Protein 7XTN (pdb70)

Solvent-accessible surface area: 17878 Å² total; per-residue (Å²): 227,193,144,119,149,158,56,70,68,138,124,128,137,84,24,151,130,111,30,18,68,71,42,155,21,16,123,32,131,124,25,43,44,93,9,114,57,34,97,147,26,21,3,71,36,1,6,97,19,107,51,20,0,35,0,47,103,3,136,155,48,20,18,0,24,0,65,14,55,202,77,26,83,2,102,63,0,8,0,83,8,4,16,47,53,58,128,56,13,34,2,74,99,4,6,0,7,0,15,6,17,153,85,61,137,98,39,40,54,39,27,123,22,71,173,172,0,35,0,56,13,101,18,127,154,149,40,10,65,0,90,0,0,42,0,67,1,63,34,103,16,163,79,78,0,0,0,1,22,2,69,2,48,45,68,175,234,139,180,209,153,111,40,23,75,72,46,179,21,17,124,32,122,126,27,42,40,95,10,114,57,68,171,118,27,28,10,90,32,2,6,92,28,109,37,18,0,34,0,59,109,4,135,156,48,20,22,0,25,0,60,12,54,203,73,30,84,2,116,72,0,10,0,87,8,3,14,65,86,65,126,54,12,31,2,79,96,4,4,0,5,0,5,21,10,156,60,106,121,102,32,49,54,42,30,128,22,59,163,171,0,36,0,51,12,103,14,114,132,117,57,5,70,0,87,0,0,42,1,69,2,64,35,102,17,178,99,79,0,0,0,1,24,2,59,0,42,8,71,130,116

Foldseek 3Di:
DDDDDDDPPDDDFPDPDQQADFDCADDFPDWDWPFAWDPPQPPVCNNRRNFKTWTFWDAAFIKIKTFHPAWAFFFKKKWAKDGPRGQLQAQDQKFKWFAAPDDDNDTDGDFDLDPSSMTIDTGDPRRGTGRMIMMGHHHTDPHIMMTRHTYRHHPD/DDDPDQFADFDCADDFPDKDWPFAWDPPQPPVCNPHRNHKTWTFWDAAFIKIKTFHPAWAFFFKKKWQKDGPVGQQQAQAQKFKWFAAPPDDPDTHTDFDQDPSRMTIDTDDRVRRTGRMIMMGHHHTDPHIMIGRHTYGHGPVD

Sequence (301 aa):
HHHHHHSSGLVPRGSHMQSYFPHQNPPAQKITTTIEDYYQHSIQNAYEGIDFFWGKKPKKGDTLEFWYGRPLQQIKRVTFRSGNAEEHITDQFYNTVVEVLPAFGDNNFTTILHFDEFGLADGDVEEEFSLVKAIRLRVNADSKYWVILSEIYIQTPDLVPHMQSYFPHQNPPAQKITTTIEDYYQHSIQNAYEGIDFFWGKKPKKGDTLEFFWYGRPLQIKRRVVTFRSGNAEHITDQFYNTVVEVLPAFGDNNFTTILHFDEFGLADGDVEEEFSLVKAIRLRVNADSKYWVILSEIYIQTPDE

Structure (mmCIF, N/CA/C/O backbone):
data_7XTN
#
_entry.id   7XTN
#
_cell.length_a   32.697
_cell.length_b   64.098
_cell.length_c   79.148
_cell.angle_alpha   90.000
_cell.angle_beta   95.891
_cell.angle_gamma   90.000
#
_symmetry.space_group_name_H-M   'P 1 21 1'
#
loop_
_entity.id
_entity.type
_entity.pdbx_description
1 polymer 'N-acetylglucosaminyltransferase IV'
2 non-polymer 2-acetamido-2-deoxy-beta-D-glucopyranose
3 non-polymer 1,2-ETHANEDIOL
4 water water
#
loop_
_atom_site.group_PDB
_atom_site.id
_atom_site.type_symbol
_atom_site.label_atom_id
_atom_site.label_alt_id
_atom_site.label_comp_id
_atom_site.label_asym_id
_atom_site.label_entity_id
_atom_site.label_seq_id
_atom_site.pdbx_PDB_ins_code
_atom_site.Cartn_x
_atom_site.Cartn_y
_atom_site.Cartn_z
_atom_site.occupancy
_atom_site.B_iso_or_equiv
_atom_site.auth_seq_id
_atom_site.auth_comp_id
_atom_site.auth_asym_id
_atom_site.auth_atom_id
_atom_site.pdbx_PDB_model_num
ATOM 1 N N . HIS A 1 5 ? 20.933 -5.749 37.408 1.000 38.779 392 HIS A N 1
ATOM 2 C CA . HIS A 1 5 ? 19.745 -5.029 37.968 1.000 37.818 392 HIS A CA 1
ATOM 3 C C . HIS A 1 5 ? 19.797 -3.572 37.509 1.000 35.774 392 HIS A C 1
ATOM 4 O O . HIS A 1 5 ? 20.114 -2.685 38.328 1.000 34.806 392 HIS A O 1
ATOM 11 N N . HIS A 1 6 ? 19.527 -3.362 36.220 1.000 33.463 393 HIS A N 1
ATOM 12 C CA . HIS A 1 6 ? 19.595 -2.039 35.556 1.000 32.740 393 HIS A CA 1
ATOM 13 C C . HIS A 1 6 ? 18.385 -1.204 35.966 1.000 31.420 393 HIS A C 1
ATOM 14 O O . HIS A 1 6 ? 17.297 -1.761 36.152 1.000 32.338 393 HIS A O 1
ATOM 21 N N . HIS A 1 7 ? 18.593 0.098 36.113 1.000 30.215 394 HIS A N 1
ATOM 22 C CA . HIS A 1 7 ? 17.525 1.060 36.468 1.000 29.944 394 HIS A CA 1
ATOM 23 C C . HIS A 1 7 ? 16.919 1.641 35.193 1.000 28.706 394 HIS A C 1
ATOM 24 O O . HIS A 1 7 ? 17.629 2.350 34.446 1.000 29.528 394 HIS A O 1
ATOM 31 N N . HIS A 1 8 ? 15.645 1.331 34.969 1.000 28.133 395 HIS A N 1
ATOM 32 C CA . HIS A 1 8 ? 14.853 1.843 33.828 1.000 27.933 395 HIS A CA 1
ATOM 33 C C . HIS A 1 8 ? 14.716 3.363 33.942 1.000 27.836 395 HIS A C 1
ATOM 34 O O . HIS A 1 8 ? 14.289 3.852 35.004 1.000 28.473 395 HIS A O 1
ATOM 41 N N . HIS A 1 9 ? 15.036 4.087 32.871 1.000 27.992 396 HIS A N 1
ATOM 42 C CA . HIS A 1 9 ? 14.898 5.561 32.799 1.000 29.183 396 HIS A CA 1
ATOM 43 C C . HIS A 1 9 ? 13.536 5.865 32.182 1.000 28.605 396 HIS A C 1
ATOM 44 O O . HIS A 1 9 ? 13.380 5.694 30.965 1.000 29.085 396 HIS A O 1
ATOM 51 N N . HIS A 1 10 ? 12.587 6.267 33.022 1.000 27.767 397 HIS A N 1
ATOM 52 C CA . HIS A 1 10 ? 11.184 6.584 32.654 1.000 28.182 397 HIS A CA 1
ATOM 53 C C . HIS A 1 10 ? 11.113 7.851 31.806 1.000 27.572 397 HIS A C 1
ATOM 54 O O . HIS A 1 10 ? 11.639 8.913 32.212 1.000 28.740 397 HIS A O 1
ATOM 61 N N . SER A 1 11 ? 10.449 7.745 30.662 1.000 27.007 398 SER A N 1
ATOM 62 C CA . SER A 1 11 ? 10.410 8.811 29.637 1.000 26.321 398 SER A CA 1
ATOM 63 C C . SER A 1 11 ? 8.965 9.117 29.224 1.000 27.314 398 SER A C 1
ATOM 64 O O . SER A 1 11 ? 8.800 9.884 28.241 1.000 28.428 398 SER A O 1
ATOM 67 N N . SER A 1 12 ? 7.961 8.546 29.909 1.000 28.721 399 SER A N 1
ATOM 68 C CA . SER A 1 12 ? 6.529 8.752 29.558 1.000 28.917 399 SER A CA 1
ATOM 69 C C . SER A 1 12 ? 5.979 9.968 30.315 1.000 29.195 399 SER A C 1
ATOM 70 O O . SER A 1 12 ? 4.753 10.185 30.258 1.000 29.269 399 SER A O 1
ATOM 73 N N . GLY A 1 13 ? 6.841 10.741 30.991 1.000 28.674 400 GLY A N 1
ATOM 74 C CA . GLY A 1 13 ? 6.526 12.118 31.410 1.000 29.420 400 GLY A CA 1
ATOM 75 C C . GLY A 1 13 ? 6.593 13.006 30.179 1.000 29.021 400 GLY A C 1
ATOM 76 O O . GLY A 1 13 ? 7.725 13.354 29.755 1.000 30.078 400 GLY A O 1
ATOM 77 N N . LEU A 1 14 ? 5.442 13.305 29.570 1.000 29.537 401 LEU A N 1
ATOM 78 C CA . LEU A 1 14 ? 5.382 13.861 28.192 1.000 30.225 401 LEU A CA 1
ATOM 79 C C . LEU A 1 14 ? 5.611 15.372 28.224 1.000 30.781 401 LEU A C 1
ATOM 80 O O . LEU A 1 14 ? 5.193 16.052 29.186 1.000 31.745 401 LEU A O 1
ATOM 85 N N . VAL A 1 15 ? 6.248 15.883 27.173 1.000 31.070 402 VAL A N 1
ATOM 86 C CA . VAL A 1 15 ? 6.624 17.317 27.052 1.000 32.504 402 VAL A CA 1
ATOM 87 C C . VAL A 1 15 ? 6.131 17.825 25.702 1.000 33.510 402 VAL A C 1
ATOM 88 O O . VAL A 1 15 ? 5.805 17.035 24.803 1.000 31.370 402 VAL A O 1
ATOM 92 N N . PRO A 1 16 ? 5.999 19.166 25.565 1.000 34.530 403 PRO A N 1
ATOM 93 C CA . PRO A 1 16 ? 5.864 19.799 24.259 1.000 35.237 403 PRO A CA 1
ATOM 94 C C . PRO A 1 16 ? 7.015 19.405 23.329 1.000 35.042 403 PRO A C 1
ATOM 95 O O . PRO A 1 16 ? 8.173 19.427 23.733 1.000 34.612 403 PRO A O 1
ATOM 99 N N . ARG A 1 17 ? 6.653 19.031 22.114 1.000 35.933 404 ARG A N 1
ATOM 100 C CA . ARG A 1 17 ? 7.620 18.740 21.027 1.000 36.393 404 ARG A CA 1
ATOM 101 C C . ARG A 1 17 ? 8.427 20.008 20.707 1.000 37.088 404 ARG A C 1
ATOM 102 O O . ARG A 1 17 ? 7.888 21.123 20.872 1.000 37.433 404 ARG A O 1
ATOM 110 N N . GLY A 1 18 ? 9.687 19.837 20.295 1.000 37.627 405 GLY A N 1
ATOM 111 C CA . GLY A 1 18 ? 10.578 20.925 19.846 1.000 39.159 405 GLY A CA 1
ATOM 112 C C . GLY A 1 18 ? 10.228 21.392 18.443 1.000 40.249 405 GLY A C 1
ATOM 113 O O . GLY A 1 18 ? 10.298 22.615 18.191 1.000 42.791 405 GLY A O 1
ATOM 114 N N . SER A 1 19 ? 9.857 20.463 17.557 1.000 39.157 406 SER A N 1
ATOM 115 C CA . SER A 1 19 ? 9.556 20.729 16.126 1.000 38.474 406 SER A CA 1
ATOM 116 C C . SER A 1 19 ? 8.107 20.350 15.801 1.000 37.698 406 SER A C 1
ATOM 117 O O . SER A 1 19 ? 7.618 19.338 16.332 1.000 36.960 406 SER A O 1
ATOM 120 N N . HIS A 1 20 ? 7.456 21.135 14.942 1.000 37.221 407 HIS A N 1
ATOM 121 C CA . HIS A 1 20 ? 6.048 20.935 14.503 1.000 37.894 407 HIS A CA 1
ATOM 122 C C . HIS A 1 20 ? 6.002 20.386 13.074 1.000 37.171 407 HIS A C 1
ATOM 123 O O . HIS A 1 20 ? 4.887 20.197 12.532 1.000 38.714 407 HIS A O 1
ATOM 130 N N . MET A 1 21 ? 7.172 20.097 12.505 1.000 35.048 408 MET A N 1
ATOM 131 C CA . MET A 1 21 ? 7.314 19.513 11.147 1.000 33.692 408 MET A CA 1
ATOM 132 C C . MET A 1 21 ? 6.803 18.065 11.170 1.000 31.383 408 MET A C 1
ATOM 133 O O . MET A 1 21 ? 6.695 17.480 12.271 1.000 31.558 408 MET A O 1
ATOM 138 N N . GLN A 1 22 ? 6.475 17.521 9.999 1.000 29.963 409 GLN A N 1
ATOM 139 C CA . GLN A 1 22 ? 5.947 16.138 9.846 1.000 28.679 409 GLN A CA 1
ATOM 140 C C . GLN A 1 22 ? 6.986 15.147 10.387 1.000 26.260 409 GLN A C 1
ATOM 141 O O . GLN A 1 22 ? 8.179 15.338 10.081 1.000 25.691 409 GLN A O 1
ATOM 147 N N . SER A 1 23 ? 6.553 14.193 11.214 1.000 23.760 410 SER A N 1
ATOM 148 C CA . SER A 1 23 ? 7.423 13.207 11.910 1.000 23.421 410 SER A CA 1
ATOM 149 C C . SER A 1 23 ? 7.478 11.886 11.133 1.000 20.995 410 SER A C 1
ATOM 150 O O . SER A 1 23 ? 8.333 11.050 11.495 1.000 20.414 410 SER A O 1
ATOM 153 N N . TYR A 1 24 ? 6.571 11.688 10.162 1.000 18.663 411 TYR A N 1
ATOM 154 C CA . TYR A 1 24 ? 6.374 10.373 9.510 1.000 17.469 411 TYR A CA 1
ATOM 155 C C . TYR A 1 24 ? 5.715 10.564 8.155 1.000 17.113 411 TYR A C 1
ATOM 156 O O . TYR A 1 24 ? 4.774 11.375 8.041 1.000 17.995 411 TYR A O 1
ATOM 165 N N . PHE A 1 25 ? 6.160 9.810 7.166 1.000 16.507 412 PHE A N 1
ATOM 166 C CA . PHE A 1 25 ? 5.744 9.880 5.745 1.000 16.639 412 PHE A CA 1
ATOM 167 C C . PHE A 1 25 ? 5.274 8.494 5.346 1.000 15.876 412 PHE A C 1
ATOM 168 O O . PHE A 1 25 ? 6.115 7.657 4.988 1.000 15.538 412 PHE A O 1
ATOM 176 N N . PRO A 1 26 ? 3.970 8.185 5.483 1.000 16.379 413 PRO A N 1
ATOM 177 C CA . PRO A 1 26 ? 3.485 6.830 5.241 1.000 16.732 413 PRO A CA 1
ATOM 178 C C . PRO A 1 26 ? 3.518 6.455 3.763 1.000 17.011 413 PRO A C 1
ATOM 179 O O . PRO A 1 26 ? 3.370 7.314 2.897 1.000 17.449 413 PRO A O 1
ATOM 183 N N . HIS A 1 27 ? 3.664 5.155 3.519 1.000 16.840 414 HIS A N 1
ATOM 184 C CA . HIS A 1 27 ? 3.506 4.551 2.179 1.000 17.158 414 HIS A CA 1
ATOM 185 C C . HIS A 1 27 ? 2.824 3.215 2.311 1.000 18.221 414 HIS A C 1
ATOM 186 O O . HIS A 1 27 ? 3.045 2.501 3.289 1.000 17.894 414 HIS A O 1
ATOM 193 N N . GLN A 1 28 ? 2.076 2.884 1.274 1.000 19.298 415 GLN A N 1
ATOM 194 C CA . GLN A 1 28 ? 1.607 1.516 1.039 1.000 20.322 415 GLN A CA 1
ATOM 195 C C . GLN A 1 28 ? 2.762 0.792 0.380 1.000 19.566 415 GLN A C 1
ATOM 196 O O . GLN A 1 28 ? 3.136 1.162 -0.751 1.000 21.917 415 GLN A O 1
ATOM 202 N N . ASN A 1 29 ? 3.369 -0.126 1.117 1.000 16.726 416 ASN A N 1
ATOM 203 C CA . ASN A 1 29 ? 4.485 -0.933 0.604 1.000 15.698 416 ASN A CA 1
ATOM 204 C C . ASN A 1 29 ? 3.983 -2.315 0.232 1.000 15.874 416 ASN A C 1
ATOM 205 O O . ASN A 1 29 ? 2.929 -2.745 0.667 1.000 16.319 416 ASN A O 1
ATOM 210 N N . PRO A 1 30 ? 4.757 -3.070 -0.568 1.000 15.919 417 PRO A N 1
ATOM 211 C CA . PRO A 1 30 ? 4.310 -4.392 -0.992 1.000 16.527 417 PRO A CA 1
ATOM 212 C C . PRO A 1 30 ? 4.144 -5.274 0.232 1.000 16.844 417 PRO A C 1
ATOM 213 O O . PRO A 1 30 ? 4.907 -5.236 1.192 1.000 16.346 417 PRO A O 1
ATOM 217 N N . PRO A 1 31 ? 3.095 -6.116 0.257 1.000 18.368 418 PRO A N 1
ATOM 218 C CA . PRO A 1 31 ? 2.875 -6.948 1.426 1.000 18.663 418 PRO A CA 1
ATOM 219 C C . PRO A 1 31 ? 4.067 -7.860 1.711 1.000 18.023 418 PRO A C 1
ATOM 220 O O . PRO A 1 31 ? 4.552 -8.519 0.789 1.000 17.406 418 PRO A O 1
ATOM 224 N N . ALA A 1 32 ? 4.503 -7.859 2.964 1.000 18.209 419 ALA A N 1
ATOM 225 C CA . ALA A 1 32 ? 5.652 -8.655 3.433 1.000 17.849 419 ALA A CA 1
ATOM 226 C C . ALA A 1 32 ? 5.130 -9.934 4.087 1.000 18.981 419 ALA A C 1
ATOM 227 O O . ALA A 1 32 ? 4.129 -9.879 4.818 1.000 20.394 419 ALA A O 1
ATOM 229 N N . GLN A 1 33 ? 5.778 -11.057 3.828 1.000 18.810 420 GLN A N 1
ATOM 230 C CA . GLN A 1 33 ? 5.460 -12.353 4.487 1.000 21.026 420 GLN A CA 1
ATOM 231 C C . GLN A 1 33 ? 5.932 -12.299 5.939 1.000 20.311 420 GLN A C 1
ATOM 232 O O . GLN A 1 33 ? 5.255 -12.868 6.818 1.000 21.030 420 GLN A O 1
ATOM 238 N N . LYS A 1 34 ? 7.084 -11.679 6.179 1.000 19.572 421 LYS A N 1
ATOM 239 C CA . LYS A 1 34 ? 7.703 -11.628 7.520 1.000 20.640 421 LYS A CA 1
ATOM 240 C C . LYS A 1 34 ? 8.473 -10.316 7.637 1.000 18.762 421 LYS A C 1
ATOM 241 O O . LYS A 1 34 ? 9.120 -9.892 6.661 1.000 17.733 421 LYS A O 1
ATOM 247 N N . ILE A 1 35 ? 8.335 -9.673 8.785 1.000 18.961 422 ILE A N 1
ATOM 248 C CA . ILE A 1 35 ? 9.173 -8.499 9.135 1.000 19.957 422 ILE A CA 1
ATOM 249 C C . ILE A 1 35 ? 9.825 -8.830 10.462 1.000 21.117 422 ILE A C 1
ATOM 250 O O . ILE A 1 35 ? 9.093 -9.138 11.430 1.000 21.917 422 ILE A O 1
ATOM 255 N N . THR A 1 36 ? 11.149 -8.776 10.523 1.000 21.790 423 THR A N 1
ATOM 256 C CA . THR A 1 36 ? 11.896 -9.063 11.766 1.000 22.031 423 THR A CA 1
ATOM 257 C C . THR A 1 36 ? 12.800 -7.869 12.081 1.000 21.206 423 THR A C 1
ATOM 258 O O . THR A 1 36 ? 13.202 -7.122 11.160 1.000 19.896 423 THR A O 1
ATOM 262 N N . THR A 1 37 ? 13.112 -7.659 13.353 1.000 21.519 424 THR A N 1
ATOM 263 C CA . THR A 1 37 ? 14.265 -6.802 13.732 1.000 20.449 424 THR A CA 1
ATOM 264 C C . THR A 1 37 ? 14.829 -7.340 15.035 1.000 19.377 424 THR A C 1
ATOM 265 O O . THR A 1 37 ? 14.103 -7.934 15.857 1.000 22.034 424 THR A O 1
ATOM 269 N N . THR A 1 38 ? 16.113 -7.115 15.196 1.000 16.950 425 THR A N 1
ATOM 270 C CA . THR A 1 38 ? 16.832 -7.424 16.445 1.000 17.226 425 THR A CA 1
ATOM 271 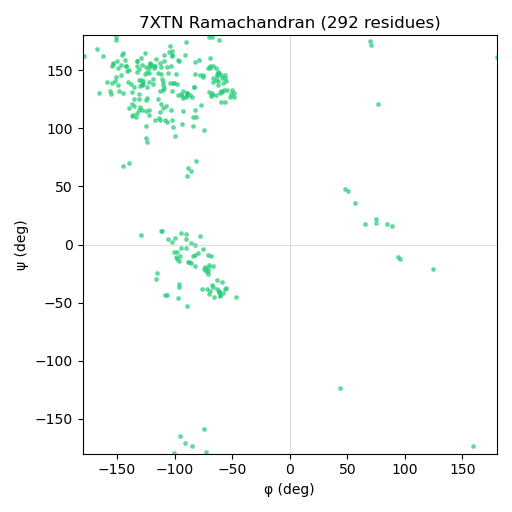C C . THR A 1 38 ? 16.873 -6.166 17.326 1.000 17.343 425 THR A C 1
ATOM 272 O O . THR A 1 38 ? 17.442 -6.256 18.432 1.000 18.655 425 THR A O 1
ATOM 276 N N . ILE A 1 39 ? 16.355 -5.029 16.859 1.000 16.407 426 ILE A N 1
ATOM 277 C CA . ILE A 1 39 ? 16.423 -3.750 17.616 1.000 16.771 426 ILE A CA 1
ATOM 278 C C . ILE A 1 39 ? 15.156 -3.627 18.449 1.000 17.566 426 ILE A C 1
ATOM 279 O O . ILE A 1 39 ? 14.058 -3.681 17.873 1.000 19.397 426 ILE A O 1
ATOM 284 N N . GLU A 1 40 ? 15.324 -3.417 19.754 1.000 17.695 427 GLU A N 1
ATOM 285 C CA . GLU A 1 40 ? 14.203 -3.129 20.686 1.000 18.675 427 GLU A CA 1
ATOM 286 C C . GLU A 1 40 ? 13.495 -1.849 20.246 1.000 17.702 427 GLU A C 1
ATOM 287 O O . GLU A 1 40 ? 14.186 -0.850 20.053 1.000 17.921 427 GLU A O 1
ATOM 293 N N . ASP A 1 41 ? 12.177 -1.868 20.129 1.000 17.064 428 ASP A N 1
ATOM 294 C CA . ASP A 1 41 ? 11.430 -0.643 19.784 1.000 17.014 428 ASP A CA 1
ATOM 295 C C . ASP A 1 41 ? 11.023 0.103 21.061 1.000 17.507 428 ASP A C 1
ATOM 296 O O . ASP A 1 41 ? 11.278 -0.373 22.200 1.000 19.339 428 ASP A O 1
ATOM 301 N N . TYR A 1 42 ? 10.449 1.269 20.881 1.000 17.294 429 TYR A N 1
ATOM 302 C CA . TYR A 1 42 ? 10.198 2.225 21.976 1.000 17.621 429 TYR A CA 1
ATOM 303 C C . TYR A 1 42 ? 8.802 2.784 21.780 1.000 17.964 429 TYR A C 1
ATOM 304 O O . TYR A 1 42 ? 8.444 3.259 20.686 1.000 17.531 429 TYR A O 1
ATOM 313 N N . TYR A 1 43 ? 8.025 2.774 22.859 1.000 18.700 430 TYR A N 1
ATOM 314 C CA . TYR A 1 43 ? 6.712 3.445 22.900 1.000 19.446 430 TYR A CA 1
ATOM 315 C C . TYR A 1 43 ? 5.812 2.904 21.782 1.000 19.203 430 TYR A C 1
ATOM 316 O O . TYR A 1 43 ? 5.070 3.655 21.199 1.000 20.017 430 TYR A O 1
ATOM 325 N N . GLN A 1 44 ? 5.922 1.601 21.486 1.000 18.604 431 GLN A N 1
ATOM 326 C CA . GLN A 1 44 ? 5.069 0.846 20.508 1.000 19.510 431 GLN A CA 1
ATOM 327 C C . GLN A 1 44 ? 5.271 1.349 19.067 1.000 18.316 431 GLN A C 1
ATOM 328 O O . GLN A 1 44 ? 4.438 1.079 18.200 1.000 19.279 431 GLN A O 1
ATOM 334 N N . HIS A 1 45 ? 6.355 2.066 18.808 1.000 17.113 432 HIS A N 1
ATOM 335 C CA . HIS A 1 45 ? 6.754 2.540 17.450 1.000 16.208 432 HIS A CA 1
ATOM 336 C C . HIS A 1 45 ? 7.459 1.400 16.712 1.000 14.809 432 HIS A C 1
ATOM 337 O O . HIS A 1 45 ? 8.690 1.418 16.503 1.000 14.452 432 HIS A O 1
ATOM 344 N N . SER A 1 46 ? 6.696 0.404 16.317 1.000 15.107 433 SER A N 1
ATOM 345 C CA . SER A 1 46 ? 7.244 -0.871 15.826 1.000 15.314 433 SER A CA 1
ATOM 346 C C . SER A 1 46 ? 7.701 -0.711 14.382 1.000 14.119 433 SER A C 1
ATOM 347 O O . SER A 1 46 ? 7.249 0.150 13.644 1.000 14.203 433 SER A O 1
ATOM 350 N N . ILE A 1 47 ? 8.587 -1.594 13.965 1.000 13.770 434 ILE A N 1
ATOM 351 C CA . ILE A 1 47 ? 9.044 -1.586 12.551 1.000 13.832 434 ILE A CA 1
ATOM 352 C C . ILE A 1 47 ? 7.881 -2.002 11.652 1.000 14.306 434 ILE A C 1
ATOM 353 O O . ILE A 1 47 ? 7.769 -1.435 10.560 1.000 14.304 434 ILE A O 1
ATOM 358 N N . GLN A 1 48 ? 7.026 -2.902 12.101 1.000 15.527 435 GLN A N 1
ATOM 359 C CA . GLN A 1 48 ? 5.835 -3.283 11.305 1.000 17.047 435 GLN A CA 1
ATOM 360 C C . GLN A 1 48 ? 4.936 -2.059 11.087 1.000 17.122 435 GLN A C 1
ATOM 361 O O . GLN A 1 48 ? 4.452 -1.836 9.959 1.000 16.877 435 GLN A O 1
ATOM 367 N N . ASN A 1 49 ? 4.758 -1.230 12.113 1.000 17.292 436 ASN A N 1
ATOM 368 C CA . ASN A 1 49 ? 3.942 0.000 11.972 1.000 18.182 436 ASN A CA 1
ATOM 369 C C . ASN A 1 49 ? 4.540 0.914 10.928 1.000 16.963 436 ASN A C 1
ATOM 370 O O . ASN A 1 49 ? 3.801 1.489 10.116 1.000 17.358 436 ASN A O 1
ATOM 375 N N . ALA A 1 50 ? 5.859 1.076 10.949 1.000 14.953 437 ALA A N 1
ATOM 376 C CA . ALA A 1 50 ? 6.494 1.983 9.989 1.000 14.468 437 ALA A CA 1
ATOM 377 C C . ALA A 1 50 ? 6.314 1.428 8.574 1.000 13.606 437 ALA A C 1
ATOM 378 O O . ALA A 1 50 ? 6.021 2.175 7.638 1.000 14.220 437 ALA A O 1
ATOM 380 N N . TYR A 1 51 ? 6.552 0.127 8.397 1.000 13.764 438 TYR A N 1
ATOM 381 C CA . TYR A 1 51 ? 6.421 -0.489 7.058 1.000 14.124 438 TYR A CA 1
ATOM 382 C C . TYR A 1 51 ? 4.992 -0.378 6.530 1.000 15.062 438 TYR A C 1
ATOM 383 O O . TYR A 1 51 ? 4.780 -0.143 5.326 1.000 15.109 438 TYR A O 1
ATOM 392 N N . GLU A 1 52 ? 4.023 -0.566 7.423 1.000 16.402 439 GLU A N 1
ATOM 393 C CA . GLU A 1 52 ? 2.594 -0.658 7.054 1.000 17.795 439 GLU A CA 1
ATOM 394 C C . GLU A 1 52 ? 1.929 0.722 6.969 1.000 17.892 439 GLU A C 1
ATOM 395 O O . GLU A 1 52 ? 0.713 0.766 6.728 1.000 20.138 439 GLU A O 1
ATOM 401 N N . GLY A 1 53 ? 2.644 1.815 7.186 1.000 17.299 440 GLY A N 1
ATOM 402 C CA . GLY A 1 53 ? 2.096 3.164 6.966 1.000 17.861 440 GLY A CA 1
ATOM 403 C C . GLY A 1 53 ? 1.390 3.725 8.188 1.000 17.839 440 GLY A C 1
ATOM 404 O O . GLY A 1 53 ? 0.629 4.693 8.035 1.000 19.224 440 GLY A O 1
ATOM 405 N N . ILE A 1 54 ? 1.581 3.162 9.377 1.000 17.007 441 ILE A N 1
ATOM 406 C CA . ILE A 1 54 ? 0.846 3.564 10.612 1.000 17.838 441 ILE A CA 1
ATOM 407 C C . ILE A 1 54 ? 1.596 4.680 11.335 1.000 17.514 441 ILE A C 1
ATOM 408 O O . ILE A 1 54 ? 0.971 5.701 11.667 1.000 19.424 441 ILE A O 1
ATOM 413 N N . ASP A 1 55 ? 2.882 4.520 11.629 1.000 16.311 442 ASP A N 1
ATOM 414 C CA . ASP A 1 55 ? 3.619 5.546 12.394 1.000 16.459 442 ASP A CA 1
ATOM 415 C C . ASP A 1 55 ? 5.103 5.226 12.284 1.000 14.715 442 ASP A C 1
ATOM 416 O O . ASP A 1 55 ? 5.489 4.146 11.818 1.000 14.720 442 ASP A O 1
ATOM 421 N N . PHE A 1 56 ? 5.921 6.161 12.695 1.000 14.289 443 PHE A N 1
ATOM 422 C CA . PHE A 1 56 ? 7.376 5.995 12.520 1.000 13.643 443 PHE A CA 1
ATOM 423 C C . PHE A 1 56 ? 7.890 4.904 13.436 1.000 13.346 443 PHE A C 1
ATOM 424 O O . PHE A 1 56 ? 7.299 4.567 14.469 1.000 14.266 443 PHE A O 1
ATOM 432 N N . PHE A 1 57 ? 8.989 4.288 13.011 1.000 12.909 444 PHE A N 1
ATOM 433 C CA . PHE A 1 57 ? 9.724 3.324 13.839 1.000 12.764 444 PHE A CA 1
ATOM 434 C C . PHE A 1 57 ? 10.664 4.074 14.774 1.000 12.802 444 PHE A C 1
ATOM 435 O O . PHE A 1 57 ? 11.346 5.004 14.347 1.000 12.751 444 PHE A O 1
ATOM 443 N N . TRP A 1 58 ? 10.696 3.655 16.034 1.000 13.039 445 TRP A N 1
ATOM 444 C CA . TRP A 1 58 ? 11.627 4.222 17.034 1.000 13.812 445 TRP A CA 1
ATOM 445 C C . TRP A 1 58 ? 12.261 3.049 17.751 1.000 14.091 445 TRP A C 1
ATOM 446 O O . TRP A 1 58 ? 11.540 2.283 18.428 1.000 14.570 445 TRP A O 1
ATOM 457 N N . GLY A 1 59 ? 13.548 2.883 17.548 1.000 14.129 446 GLY A N 1
ATOM 458 C CA . GLY A 1 59 ? 14.322 1.811 18.163 1.000 14.648 446 GLY A CA 1
ATOM 459 C C . GLY A 1 59 ? 15.371 2.361 19.103 1.000 15.127 446 GLY A C 1
ATOM 460 O O . GLY A 1 59 ? 15.762 3.530 19.023 1.000 16.089 446 GLY A O 1
ATOM 461 N N . LYS A 1 60 ? 15.806 1.488 19.992 1.000 16.196 447 LYS A N 1
ATOM 462 C CA . LYS A 1 60 ? 16.900 1.781 20.943 1.000 17.362 447 LYS A CA 1
ATOM 463 C C . LYS A 1 60 ? 18.210 1.787 20.164 1.000 16.577 447 LYS A C 1
ATOM 464 O O . LYS A 1 60 ? 18.212 1.613 18.915 1.000 16.371 447 LYS A O 1
ATOM 470 N N . LYS A 1 61 ? 19.327 1.993 20.832 1.000 16.405 448 LYS A N 1
ATOM 471 C CA . LYS A 1 61 ? 20.608 2.155 20.122 1.000 16.364 448 LYS A CA 1
ATOM 472 C C . LYS A 1 61 ? 20.942 0.927 19.287 1.000 15.686 448 LYS A C 1
ATOM 473 O O . LYS A 1 61 ? 21.082 -0.179 19.804 1.000 16.586 448 LYS A O 1
ATOM 479 N N . PRO A 1 62 ? 21.134 1.103 17.973 1.000 15.246 449 PRO A N 1
ATOM 480 C CA . PRO A 1 62 ? 21.627 -0.011 17.175 1.000 15.174 449 PRO A CA 1
ATOM 481 C C . PRO A 1 62 ? 22.989 -0.520 17.645 1.000 15.948 449 PRO A C 1
ATOM 482 O O . PRO A 1 62 ? 23.854 0.293 18.059 1.000 15.737 449 PRO A O 1
ATOM 486 N N . LYS A 1 63 ? 23.169 -1.820 17.505 1.000 16.573 450 LYS A N 1
ATOM 487 C CA . LYS A 1 63 ? 24.469 -2.468 17.744 1.000 18.046 450 LYS A CA 1
ATOM 488 C C . LYS A 1 63 ? 24.984 -3.123 16.473 1.000 17.461 450 LYS A C 1
ATOM 489 O O . LYS A 1 63 ? 24.199 -3.545 15.614 1.000 16.752 450 LYS A O 1
ATOM 495 N N . LYS A 1 64 ? 26.302 -3.251 16.381 1.000 17.662 451 LYS A N 1
ATOM 496 C CA . LYS A 1 64 ? 26.940 -4.002 15.288 1.000 18.594 451 LYS A CA 1
ATOM 497 C C . LYS A 1 64 ? 26.250 -5.359 15.131 1.000 18.175 451 LYS A C 1
ATOM 498 O O . LYS A 1 64 ? 26.100 -6.091 16.120 1.000 18.913 451 LYS A O 1
ATOM 504 N N . GLY A 1 65 ? 25.820 -5.662 13.909 1.000 17.364 452 GLY A N 1
ATOM 505 C CA . GLY A 1 65 ? 25.170 -6.947 13.584 1.000 17.382 452 GLY A CA 1
ATOM 506 C C . GLY A 1 65 ? 23.653 -6.867 13.613 1.000 16.878 452 GLY A C 1
ATOM 507 O O . GLY A 1 65 ? 23.019 -7.828 13.159 1.000 17.286 452 GLY A O 1
ATOM 508 N N . ASP A 1 66 ? 23.060 -5.801 14.150 1.000 15.944 453 ASP A N 1
ATOM 509 C CA . ASP A 1 66 ? 21.585 -5.692 14.177 1.000 15.226 453 ASP A CA 1
ATOM 510 C C . ASP A 1 66 ? 21.058 -5.694 12.740 1.000 14.802 453 ASP A C 1
ATOM 511 O O . ASP A 1 66 ? 21.697 -5.165 11.805 1.000 14.583 453 ASP A O 1
ATOM 516 N N . THR A 1 67 ? 19.875 -6.256 12.585 1.000 14.420 454 THR A N 1
ATOM 517 C CA . THR A 1 67 ? 19.194 -6.258 11.275 1.000 14.813 454 THR A CA 1
ATOM 518 C C . THR A 1 67 ? 17.753 -5.833 11.442 1.000 14.651 454 THR A C 1
ATOM 519 O O . THR A 1 67 ? 17.172 -5.963 12.520 1.000 16.289 454 THR A O 1
ATOM 523 N N . LEU A 1 68 ? 17.189 -5.368 10.346 1.000 13.757 455 LEU A N 1
ATOM 524 C CA . LEU A 1 68 ? 15.741 -5.145 10.186 1.000 14.390 455 LEU A CA 1
ATOM 525 C C . LEU A 1 68 ? 15.430 -5.711 8.822 1.000 13.682 455 LEU A C 1
ATOM 526 O O . LEU A 1 68 ? 16.026 -5.238 7.854 1.000 13.343 455 LEU A O 1
ATOM 531 N N . GLU A 1 69 ? 14.562 -6.707 8.755 1.000 13.794 456 GLU A N 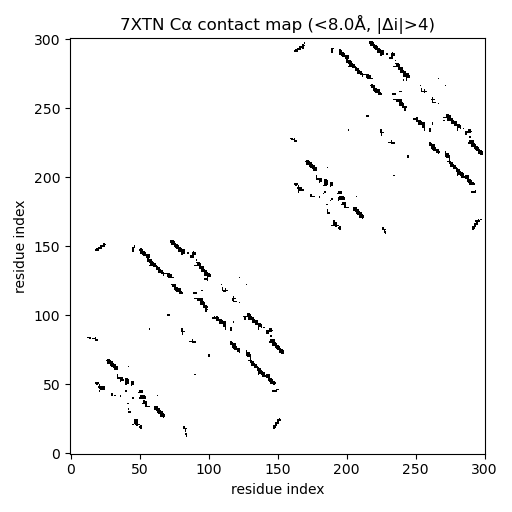1
ATOM 532 C CA . GLU A 1 69 ? 14.425 -7.499 7.515 1.000 14.017 456 GLU A CA 1
ATOM 533 C C . GLU A 1 69 ? 12.970 -7.542 7.085 1.000 13.380 456 GLU A C 1
ATOM 534 O O . GLU A 1 69 ? 12.054 -7.709 7.905 1.000 13.861 456 GLU A O 1
ATOM 540 N N . PHE A 1 70 ? 12.781 -7.451 5.771 1.000 13.110 457 PHE A N 1
ATOM 541 C CA . PHE A 1 70 ? 11.472 -7.578 5.103 1.000 13.451 457 PHE A CA 1
ATOM 542 C C . PHE A 1 70 ? 11.598 -8.726 4.097 1.000 13.313 457 PHE A C 1
ATOM 543 O O . PHE A 1 70 ? 12.369 -8.653 3.164 1.000 13.267 457 PHE A O 1
ATOM 551 N N . TRP A 1 71 ? 10.833 -9.777 4.332 1.000 13.830 458 TRP A N 1
ATOM 552 C CA . TRP A 1 71 ? 10.822 -11.000 3.506 1.000 14.150 458 TRP A CA 1
ATOM 553 C C . TRP A 1 71 ? 9.519 -11.079 2.743 1.000 14.404 458 TRP A C 1
ATOM 554 O O . TRP A 1 71 ? 8.459 -10.842 3.311 1.000 14.933 458 TRP A O 1
ATOM 565 N N . TYR A 1 72 ? 9.610 -11.446 1.474 1.000 14.347 459 TYR A N 1
ATOM 566 C CA . TYR A 1 72 ? 8.458 -11.537 0.554 1.000 14.937 459 TYR A CA 1
ATOM 567 C C . TYR A 1 72 ? 8.170 -12.997 0.201 1.000 15.885 459 TYR A C 1
ATOM 568 O O . TYR A 1 72 ? 9.057 -13.826 0.051 1.000 16.450 459 TYR A O 1
ATOM 577 N N . GLY A 1 73 ? 6.897 -13.285 0.104 1.000 16.707 460 GLY A N 1
ATOM 578 C CA . GLY A 1 73 ? 6.406 -14.646 -0.177 1.000 17.424 460 GLY A CA 1
ATOM 579 C C . GLY A 1 73 ? 6.592 -15.088 -1.621 1.000 18.045 460 GLY A C 1
ATOM 580 O O . GLY A 1 73 ? 6.484 -16.301 -1.870 1.000 18.825 460 GLY A O 1
ATOM 581 N N . ARG A 1 74 ? 6.749 -14.169 -2.562 1.000 18.507 461 ARG A N 1
ATOM 582 C CA . ARG A 1 74 ? 6.930 -14.417 -4.013 1.000 19.988 461 ARG A CA 1
ATOM 583 C C . ARG A 1 74 ? 7.927 -13.395 -4.519 1.000 18.461 461 ARG A C 1
ATOM 584 O O . ARG A 1 74 ? 8.062 -12.339 -3.883 1.000 17.133 461 ARG A O 1
ATOM 592 N N . PRO A 1 75 ? 8.675 -13.668 -5.609 1.000 17.802 462 PRO A N 1
ATOM 593 C CA . PRO A 1 75 ? 9.611 -12.680 -6.143 1.000 17.507 462 PRO A CA 1
ATOM 594 C C . PRO A 1 75 ? 8.929 -11.316 -6.271 1.000 17.054 462 PRO A C 1
ATOM 595 O O . PRO A 1 75 ? 7.822 -11.217 -6.779 1.000 17.673 462 PRO A O 1
ATOM 599 N N . LEU A 1 76 ? 9.584 -10.279 -5.760 1.000 15.959 463 LEU A N 1
ATOM 600 C CA . LEU A 1 76 ? 9.028 -8.900 -5.732 1.000 16.034 463 LEU A CA 1
ATOM 601 C C . LEU A 1 76 ? 9.899 -8.035 -6.633 1.000 15.684 463 LEU A C 1
ATOM 602 O O . LEU A 1 76 ? 11.110 -7.931 -6.428 1.000 15.179 463 LEU A O 1
ATOM 607 N N . GLN A 1 77 ? 9.258 -7.387 -7.582 1.000 16.848 464 GLN A N 1
ATOM 608 C CA A GLN A 1 77 ? 9.928 -6.407 -8.463 0.500 17.873 464 GLN A CA 1
ATOM 609 C CA B GLN A 1 77 ? 9.917 -6.392 -8.455 0.500 17.224 464 GLN A CA 1
ATOM 610 C C . GLN A 1 77 ? 9.941 -5.041 -7.757 1.000 16.732 464 GLN A C 1
ATOM 611 O O . GLN A 1 77 ? 8.868 -4.548 -7.366 1.000 17.307 464 GLN A O 1
ATOM 622 N N . ILE A 1 78 ? 11.117 -4.471 -7.640 1.000 15.905 465 ILE A N 1
ATOM 623 C CA . ILE A 1 78 ? 11.286 -3.148 -6.993 1.000 15.193 465 ILE A CA 1
ATOM 624 C C . ILE A 1 78 ? 12.008 -2.235 -7.963 1.000 15.280 465 ILE A C 1
ATOM 625 O O . ILE A 1 78 ? 12.868 -2.679 -8.725 1.000 16.919 465 ILE A O 1
ATOM 630 N N . LYS A 1 79 ? 11.670 -0.962 -7.904 1.000 14.426 466 LYS A N 1
ATOM 631 C CA . LYS A 1 79 ? 12.290 0.097 -8.725 1.000 14.359 466 LYS A CA 1
ATOM 632 C C . LYS A 1 79 ? 13.174 1.003 -7.874 1.000 13.159 466 LYS A C 1
ATOM 633 O O . LYS A 1 79 ? 14.246 1.402 -8.339 1.000 13.141 466 LYS A O 1
ATOM 639 N N . ARG A 1 80 ? 12.707 1.397 -6.692 1.000 12.740 467 ARG A N 1
ATOM 640 C CA . ARG A 1 80 ? 13.469 2.322 -5.832 1.000 12.685 467 ARG A CA 1
ATOM 641 C C . ARG A 1 80 ? 13.265 1.875 -4.391 1.000 11.728 467 ARG A C 1
ATOM 642 O O . ARG A 1 80 ? 12.195 1.345 -4.072 1.000 11.999 467 ARG A O 1
ATOM 650 N N . VAL A 1 81 ? 14.244 2.190 -3.558 1.000 11.510 468 VAL A N 1
ATOM 651 C CA . VAL A 1 81 ? 14.159 1.942 -2.105 1.000 11.596 468 VAL A CA 1
ATOM 652 C C . VAL A 1 81 ? 14.500 3.235 -1.397 1.000 11.424 468 VAL A C 1
ATOM 653 O O . VAL A 1 81 ? 15.491 3.868 -1.752 1.000 11.599 468 VAL A O 1
ATOM 657 N N . THR A 1 82 ? 13.737 3.549 -0.375 1.000 10.864 469 THR A N 1
ATOM 658 C CA . THR A 1 82 ? 13.982 4.691 0.498 1.000 10.944 469 THR A CA 1
ATOM 659 C C . THR A 1 82 ? 13.813 4.276 1.949 1.000 10.446 469 THR A C 1
ATOM 660 O O . THR A 1 82 ? 12.716 3.824 2.323 1.000 10.753 469 THR A O 1
ATOM 664 N N . PHE A 1 83 ? 14.831 4.520 2.739 1.000 10.238 470 PHE A N 1
ATOM 665 C CA . PHE A 1 83 ? 14.778 4.456 4.203 1.000 10.189 470 PHE A CA 1
ATOM 666 C C . PHE A 1 83 ? 15.262 5.803 4.714 1.000 9.958 470 PHE A C 1
ATOM 667 O O . PHE A 1 83 ? 16.462 6.103 4.526 1.000 10.380 470 PHE A O 1
ATOM 675 N N . ARG A 1 84 ? 14.406 6.561 5.357 1.000 9.981 471 ARG A N 1
ATOM 676 C CA . ARG A 1 84 ? 14.751 7.895 5.864 1.000 10.445 471 ARG A CA 1
ATOM 677 C C . ARG A 1 84 ? 14.867 7.792 7.366 1.000 10.370 471 ARG A C 1
ATOM 678 O O . ARG A 1 84 ? 13.862 7.423 8.017 1.000 10.616 471 ARG A O 1
ATOM 686 N N . SER A 1 85 ? 16.029 8.085 7.902 1.000 10.593 472 SER A N 1
ATOM 687 C CA . SER A 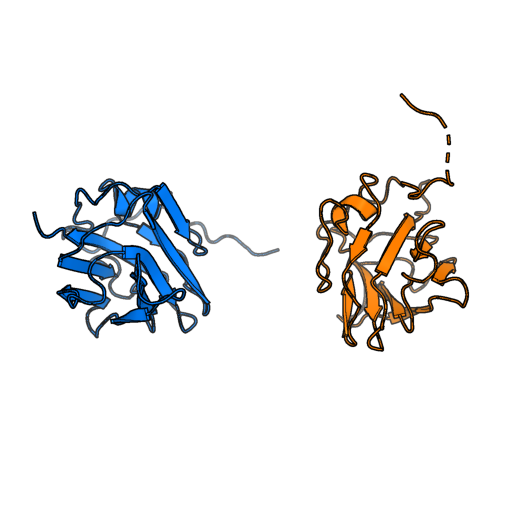1 85 ? 16.262 7.965 9.340 1.000 10.994 472 SER A CA 1
ATOM 688 C C . SER A 1 85 ? 16.388 9.328 9.978 1.000 11.753 472 SER A C 1
ATOM 689 O O . SER A 1 85 ? 16.696 10.344 9.327 1.000 12.528 472 SER A O 1
ATOM 692 N N . GLY A 1 86 ? 16.242 9.326 11.285 1.000 12.304 473 GLY A N 1
ATOM 693 C CA . GLY A 1 86 ? 16.067 10.564 12.031 1.000 13.973 473 GLY A CA 1
ATOM 694 C C . GLY A 1 86 ? 14.704 11.159 11.737 1.000 14.860 473 GLY A C 1
ATOM 69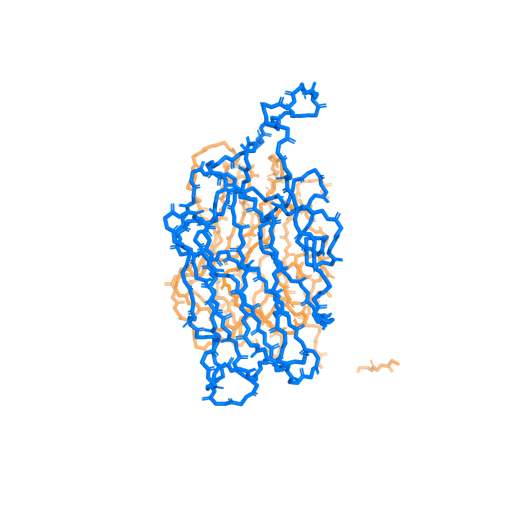5 O O . GLY A 1 86 ? 13.994 10.709 10.816 1.000 15.504 473 GLY A O 1
ATOM 696 N N . ASN A 1 87 ? 14.367 12.189 12.474 1.000 15.909 474 ASN A N 1
ATOM 697 C CA . ASN A 1 87 ? 13.259 13.082 12.060 1.000 17.645 474 ASN A CA 1
ATOM 698 C C . ASN A 1 87 ? 13.583 14.457 12.625 1.000 18.769 474 ASN A C 1
ATOM 699 O O . ASN A 1 87 ? 14.622 14.651 13.236 1.000 18.653 474 ASN A O 1
ATOM 704 N N . ALA A 1 88 ? 12.728 15.438 12.355 1.000 20.730 475 ALA A N 1
ATOM 705 C CA . ALA A 1 88 ? 12.987 16.831 12.764 1.000 21.752 475 ALA A CA 1
ATOM 706 C C . ALA A 1 88 ? 13.050 16.957 14.289 1.000 22.595 475 ALA A C 1
ATOM 707 O O . ALA A 1 88 ? 13.816 17.790 14.770 1.000 23.525 475 ALA A O 1
ATOM 709 N N . GLU A 1 89 ? 12.314 16.130 15.030 1.000 22.587 476 GLU A N 1
ATOM 710 C CA A GLU A 1 89 ? 12.314 16.228 16.511 0.500 23.993 476 GLU A CA 1
ATOM 711 C CA B GLU A 1 89 ? 12.284 16.163 16.516 0.500 23.469 476 GLU A CA 1
ATOM 712 C C . GLU A 1 89 ? 13.573 15.556 17.072 1.000 23.384 476 GLU A C 1
ATOM 713 O O . GLU A 1 89 ? 13.954 15.896 18.180 1.000 24.184 476 GLU A O 1
ATOM 724 N N . HIS A 1 90 ? 14.198 14.650 16.314 1.000 22.092 477 HIS A N 1
ATOM 725 C CA . HIS A 1 90 ? 15.324 13.806 16.791 1.000 22.021 477 HIS A CA 1
ATOM 726 C C . HIS A 1 90 ? 16.380 13.685 15.687 1.000 19.938 477 HIS A C 1
ATOM 727 O O . HIS A 1 90 ? 16.460 12.591 15.100 1.000 18.462 477 HIS A O 1
ATOM 734 N N . ILE A 1 91 ? 17.119 14.745 15.356 1.000 19.414 478 ILE A N 1
ATOM 735 C CA . ILE A 1 91 ? 17.980 14.713 14.130 1.000 19.489 478 ILE A CA 1
ATOM 736 C C . ILE A 1 91 ? 19.175 13.775 14.352 1.000 18.482 478 ILE A C 1
ATOM 737 O O . ILE A 1 91 ? 19.750 13.289 13.346 1.000 18.993 478 ILE A O 1
ATOM 742 N N . THR A 1 92 ? 19.552 13.520 15.595 1.000 18.035 479 THR A N 1
ATOM 743 C CA . THR A 1 92 ? 20.648 12.582 15.933 1.000 17.814 479 THR A CA 1
ATOM 744 C C . THR A 1 92 ? 20.238 11.127 15.674 1.000 15.417 479 THR A C 1
ATOM 745 O O . THR A 1 92 ? 21.128 10.293 15.607 1.000 14.884 479 THR A O 1
ATOM 749 N N . ASP A 1 93 ? 18.951 10.812 15.698 1.000 14.875 480 ASP A N 1
ATOM 750 C CA . ASP A 1 93 ? 18.500 9.402 15.803 1.000 14.529 480 ASP A CA 1
ATOM 751 C C . ASP A 1 93 ? 18.434 8.752 14.415 1.000 13.016 480 ASP A C 1
ATOM 752 O O . ASP A 1 93 ? 17.370 8.358 13.949 1.000 13.140 480 ASP A O 1
ATOM 757 N N . GLN A 1 94 ? 19.600 8.654 13.792 1.000 12.229 481 GLN A N 1
ATOM 758 C CA . GLN A 1 94 ? 19.757 8.152 12.420 1.000 12.183 481 GLN A CA 1
ATOM 759 C C . GLN A 1 94 ? 20.272 6.724 12.461 1.000 11.654 481 GLN A C 1
ATOM 760 O O . GLN A 1 94 ? 20.767 6.274 13.507 1.000 12.714 481 GLN A O 1
ATOM 766 N N . PHE A 1 95 ? 20.207 6.040 11.330 1.000 11.189 482 PHE A N 1
ATOM 767 C CA . PHE A 1 95 ? 21.031 4.846 11.106 1.000 11.437 482 PHE A CA 1
ATOM 768 C C . PHE A 1 95 ? 22.400 5.305 10.653 1.000 12.014 482 PHE A C 1
ATOM 769 O O . PHE A 1 95 ? 22.511 5.985 9.621 1.000 14.042 482 PHE A O 1
ATOM 777 N N . TYR A 1 96 ? 23.410 5.031 11.438 1.000 12.197 483 TYR A N 1
ATOM 778 C CA . TYR A 1 96 ? 24.816 5.296 11.097 1.000 12.642 483 TYR A CA 1
ATOM 779 C C . TYR A 1 96 ? 25.475 3.970 10.757 1.000 12.786 483 TYR A C 1
ATOM 780 O O . TYR A 1 96 ? 25.200 2.946 11.353 1.000 12.610 483 TYR A O 1
ATOM 789 N N . ASN A 1 97 ? 26.445 4.031 9.838 1.000 13.746 484 ASN A N 1
ATOM 790 C CA . ASN A 1 97 ? 27.276 2.854 9.533 1.000 14.441 484 ASN A CA 1
ATOM 791 C C . ASN A 1 97 ? 26.375 1.653 9.267 1.000 13.426 484 ASN A C 1
ATOM 792 O O . ASN A 1 97 ? 26.591 0.608 9.832 1.000 13.874 484 ASN A O 1
ATOM 797 N N . THR A 1 98 ? 25.340 1.875 8.452 1.000 12.980 485 THR A N 1
ATOM 798 C CA . THR A 1 98 ? 24.289 0.860 8.161 1.000 12.334 485 THR A CA 1
ATOM 799 C C . THR A 1 98 ? 24.145 0.780 6.649 1.000 12.588 485 THR A C 1
ATOM 800 O O . THR A 1 98 ? 24.109 1.808 5.971 1.000 12.859 485 THR A O 1
ATOM 804 N N . VAL A 1 99 ? 23.938 -0.435 6.171 1.000 12.317 486 VAL A N 1
ATOM 805 C CA . VAL A 1 99 ? 23.635 -0.669 4.743 1.000 12.705 486 VAL A CA 1
ATOM 806 C C . VAL A 1 99 ? 22.214 -1.151 4.545 1.000 12.054 486 VAL A C 1
ATOM 807 O O . VAL A 1 99 ? 21.656 -1.824 5.409 1.000 12.356 486 VAL A O 1
ATOM 811 N N . VAL A 1 100 ? 21.718 -0.847 3.368 1.000 11.689 487 VAL A N 1
ATOM 812 C CA . VAL A 1 100 ? 20.528 -1.506 2.800 1.000 11.795 487 VAL A CA 1
ATOM 813 C C . VAL A 1 100 ? 21.033 -2.596 1.882 1.000 11.499 487 VAL A C 1
ATOM 814 O O . VAL A 1 100 ? 21.853 -2.308 0.998 1.000 11.681 487 VAL A O 1
ATOM 818 N N . GLU A 1 101 ? 20.506 -3.796 2.094 1.000 11.729 488 GLU A N 1
ATOM 819 C CA . GLU A 1 101 ? 20.920 -4.929 1.265 1.000 12.628 488 GLU A CA 1
ATOM 820 C C . GLU A 1 101 ? 19.692 -5.609 0.708 1.000 12.164 488 GLU A C 1
ATOM 821 O O . GLU A 1 101 ? 18.596 -5.553 1.279 1.000 12.693 488 GLU A O 1
ATOM 827 N N . VAL A 1 102 ? 19.852 -6.275 -0.420 1.000 12.236 489 VAL A N 1
ATOM 828 C CA . VAL A 1 102 ? 18.765 -7.110 -0.968 1.000 13.385 489 VAL A CA 1
ATOM 829 C C . VAL A 1 102 ? 19.270 -8.537 -1.120 1.000 13.498 489 VAL A C 1
ATOM 830 O O . VAL A 1 102 ? 20.470 -8.769 -1.400 1.000 14.509 489 VAL A O 1
ATOM 834 N N . LEU A 1 103 ? 18.326 -9.436 -1.020 1.000 12.908 490 LEU A N 1
ATOM 835 C CA . LEU A 1 103 ? 18.524 -10.860 -1.354 1.000 13.681 490 LEU A CA 1
ATOM 836 C C . LEU A 1 103 ? 17.796 -11.089 -2.657 1.000 14.140 490 LEU A C 1
ATOM 837 O O . LEU A 1 103 ? 16.572 -11.093 -2.669 1.000 14.047 490 LEU A O 1
ATOM 842 N N . PRO A 1 104 ? 18.535 -11.227 -3.785 1.000 15.899 491 PRO A N 1
ATOM 843 C CA . PRO A 1 104 ? 17.861 -11.425 -5.053 1.000 16.669 491 PRO A CA 1
ATOM 844 C C . PRO A 1 104 ? 17.060 -12.742 -5.045 1.000 16.330 491 PRO A C 1
ATOM 845 O O . PRO A 1 104 ? 17.452 -13.700 -4.382 1.000 16.681 491 PRO A O 1
ATOM 849 N N . ALA A 1 105 ? 15.950 -12.726 -5.753 1.000 16.820 492 ALA A N 1
ATOM 850 C CA . ALA A 1 105 ? 15.099 -13.924 -5.944 1.000 18.747 492 ALA A CA 1
ATOM 851 C C . ALA A 1 105 ? 15.892 -15.064 -6.581 1.000 20.687 492 ALA A C 1
ATOM 852 O O . ALA A 1 105 ? 15.729 -16.208 -6.090 1.000 20.635 492 ALA A O 1
ATOM 854 N N . PHE A 1 106 ? 16.721 -14.717 -7.570 1.000 21.188 493 PHE A N 1
ATOM 855 C CA . PHE A 1 106 ? 17.638 -15.585 -8.368 1.000 23.399 493 PHE A CA 1
ATOM 856 C C . PHE A 1 106 ? 18.947 -14.780 -8.564 1.000 25.981 493 PHE A C 1
ATOM 857 O O . PHE A 1 106 ? 18.867 -13.548 -8.788 1.000 29.629 493 PHE A O 1
ATOM 865 N N . GLY A 1 107 ? 20.133 -15.396 -8.470 1.000 30.088 494 GLY A N 1
ATOM 866 C CA . GLY A 1 107 ? 21.404 -14.771 -8.912 1.000 31.707 494 GLY A CA 1
ATOM 867 C C . GLY A 1 107 ? 22.476 -14.705 -7.839 1.000 33.268 494 GLY A C 1
ATOM 868 O O . GLY A 1 107 ? 23.671 -14.583 -8.176 1.000 37.172 494 GLY A O 1
ATOM 869 N N . ASP A 1 108 ? 22.074 -14.778 -6.579 1.000 32.091 495 ASP A N 1
ATOM 870 C CA . ASP A 1 108 ? 22.983 -14.756 -5.407 1.000 31.725 495 ASP A CA 1
ATOM 871 C C . ASP A 1 108 ? 22.176 -15.213 -4.198 1.000 29.234 495 ASP A C 1
ATOM 872 O O . ASP A 1 108 ? 21.079 -14.642 -3.989 1.000 30.264 495 ASP A O 1
ATOM 877 N N . ASN A 1 109 ? 22.715 -16.170 -3.431 1.000 25.984 496 ASN A N 1
ATOM 878 C CA . ASN A 1 109 ? 22.021 -16.807 -2.280 1.000 25.005 496 ASN A CA 1
ATOM 879 C C . ASN A 1 109 ? 22.388 -16.096 -0.966 1.000 24.792 496 ASN A C 1
ATOM 880 O O . ASN A 1 109 ? 22.004 -16.622 0.106 1.000 25.693 496 ASN A O 1
ATOM 885 N N . ASN A 1 110 ? 23.067 -14.944 -1.042 1.000 25.094 497 ASN A N 1
ATOM 886 C CA . ASN A 1 110 ? 23.408 -14.067 0.111 1.000 24.588 497 ASN A CA 1
ATOM 887 C C . ASN A 1 110 ? 22.912 -12.645 -0.164 1.000 21.170 497 ASN A C 1
ATOM 888 O O . ASN A 1 110 ? 22.693 -12.346 -1.300 1.000 21.274 497 ASN A O 1
ATOM 893 N N . PHE A 1 111 ? 22.842 -11.791 0.860 1.000 19.565 498 PHE A N 1
ATOM 894 C CA . PHE A 1 111 ? 22.423 -10.374 0.705 1.000 18.146 498 PHE A CA 1
ATOM 895 C C . PHE A 1 111 ? 23.575 -9.590 0.086 1.000 18.094 498 PHE A C 1
ATOM 896 O O . PHE A 1 111 ? 24.769 -9.887 0.389 1.000 19.955 498 PHE A O 1
ATOM 904 N N . THR A 1 112 ? 23.261 -8.606 -0.744 1.000 16.851 499 THR A N 1
ATOM 905 C CA . THR A 1 112 ? 24.218 -7.683 -1.375 1.000 17.032 499 THR A CA 1
ATOM 906 C C . THR A 1 112 ? 23.809 -6.260 -1.026 1.000 15.109 499 THR A C 1
ATOM 907 O O . THR A 1 112 ? 22.622 -5.898 -1.167 1.000 14.027 499 THR A O 1
ATOM 911 N N . THR A 1 113 ? 24.780 -5.463 -0.666 1.000 15.146 500 THR A N 1
ATOM 912 C CA . THR A 1 113 ? 24.582 -4.034 -0.356 1.000 14.966 500 THR A CA 1
ATOM 913 C C . THR A 1 113 ? 24.189 -3.262 -1.604 1.000 15.140 500 THR A C 1
ATOM 914 O O . THR A 1 113 ? 24.883 -3.383 -2.623 1.000 16.287 500 THR A O 1
ATOM 918 N N . ILE A 1 114 ? 23.092 -2.494 -1.511 1.000 13.864 501 ILE A N 1
ATOM 919 C CA . ILE A 1 114 ? 22.665 -1.610 -2.619 1.000 14.677 501 ILE A CA 1
ATOM 920 C C . ILE A 1 114 ? 22.746 -0.148 -2.212 1.000 14.277 501 ILE A C 1
ATOM 921 O O . ILE A 1 114 ? 22.877 0.668 -3.128 1.000 15.439 501 ILE A O 1
ATOM 926 N N . LEU A 1 115 ? 22.683 0.215 -0.928 1.000 13.592 502 LEU A N 1
ATOM 927 C CA . LEU A 1 115 ? 22.670 1.631 -0.509 1.000 13.687 502 LEU A CA 1
ATOM 928 C C . LEU A 1 115 ? 23.325 1.735 0.857 1.000 13.442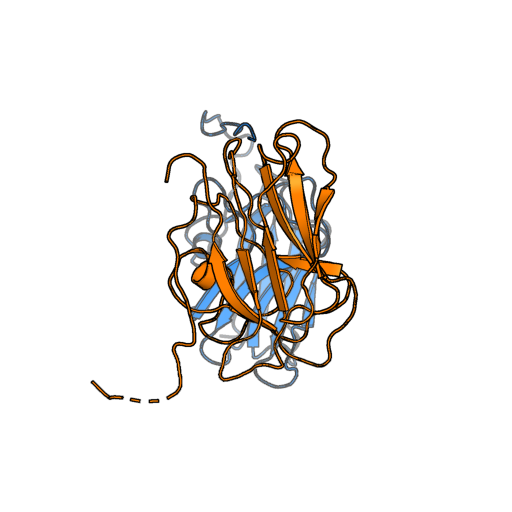 502 LEU A C 1
ATOM 929 O O . LEU A 1 115 ? 23.343 0.775 1.614 1.000 12.861 502 LEU A O 1
ATOM 934 N N . HIS A 1 116 ? 23.797 2.933 1.154 1.000 15.007 503 HIS A N 1
ATOM 935 C CA . HIS A 1 116 ? 24.305 3.373 2.467 1.000 16.436 503 HIS A CA 1
ATOM 936 C C . HIS A 1 116 ? 23.411 4.501 2.971 1.000 15.373 503 HIS A C 1
ATOM 937 O O . HIS A 1 116 ? 22.843 5.245 2.142 1.000 16.410 503 HIS A O 1
ATOM 944 N N . PHE A 1 117 ? 23.346 4.658 4.272 1.000 14.733 504 PHE A N 1
ATOM 945 C CA . PHE A 1 117 ? 22.762 5.871 4.870 1.000 15.023 504 PHE A CA 1
ATOM 946 C C . PHE A 1 117 ? 23.784 6.988 4.747 1.000 16.142 504 PHE A C 1
ATOM 947 O O . PHE A 1 117 ? 24.955 6.847 5.173 1.000 18.385 504 PHE A O 1
ATOM 955 N N . ASP A 1 118 ? 23.378 8.032 4.064 1.000 15.812 505 ASP A N 1
ATOM 956 C CA . ASP A 1 118 ? 24.226 9.177 3.663 1.000 16.531 505 ASP A CA 1
ATOM 957 C C . ASP A 1 118 ? 24.318 10.208 4.788 1.000 16.669 505 ASP A C 1
ATOM 958 O O . ASP A 1 118 ? 23.942 9.948 5.897 1.000 15.341 505 ASP A O 1
ATOM 963 N N . GLU A 1 119 ? 24.943 11.356 4.489 1.000 17.856 506 GLU A N 1
ATOM 964 C CA . GLU A 1 119 ? 25.204 12.383 5.515 1.000 18.837 506 GLU A CA 1
ATOM 965 C C . GLU A 1 119 ? 23.918 13.043 6.010 1.000 16.752 506 GLU A C 1
ATOM 966 O O . GLU A 1 119 ? 23.960 13.762 6.991 1.000 17.707 506 GLU A O 1
ATOM 972 N N . PHE A 1 120 ? 22.792 12.775 5.348 1.000 15.082 507 PHE A N 1
ATOM 973 C CA . PHE A 1 120 ? 21.474 13.247 5.807 1.000 14.612 507 PHE A CA 1
ATOM 974 C C . PHE A 1 120 ? 20.733 12.125 6.526 1.000 13.847 507 PHE A C 1
ATOM 975 O O . PHE A 1 120 ? 19.556 12.314 6.797 1.000 14.983 507 PHE A O 1
ATOM 983 N N . GLY A 1 121 ? 21.313 10.961 6.767 1.000 12.752 508 GLY A N 1
ATOM 984 C CA . GLY A 1 121 ? 20.558 9.859 7.384 1.000 11.901 508 GLY A CA 1
ATOM 985 C C . GLY A 1 121 ? 19.610 9.210 6.401 1.000 10.970 508 GLY A C 1
ATOM 986 O O . GLY A 1 121 ? 18.707 8.479 6.868 1.000 10.626 508 GLY A O 1
ATOM 987 N N . LEU A 1 122 ? 19.795 9.385 5.093 1.000 10.874 509 LEU A N 1
ATOM 988 C CA . LEU A 1 122 ? 18.870 8.858 4.078 1.000 10.888 509 LEU A CA 1
ATOM 989 C C . LEU A 1 122 ? 19.558 7.773 3.283 1.000 10.976 509 LEU A C 1
ATOM 990 O O . LEU A 1 122 ? 20.701 7.975 2.837 1.000 12.018 509 LEU A O 1
ATOM 995 N N . ALA A 1 123 ? 18.906 6.647 3.111 1.000 10.419 510 ALA A N 1
ATOM 996 C CA . ALA A 1 123 ? 19.332 5.615 2.158 1.000 11.184 510 ALA A CA 1
ATOM 997 C C . ALA A 1 123 ? 18.281 5.584 1.075 1.000 11.351 510 ALA A C 1
ATOM 998 O O . ALA A 1 123 ? 17.140 5.150 1.299 1.000 12.366 510 ALA A O 1
ATOM 1000 N N . ASP A 1 124 ? 18.592 6.085 -0.103 1.000 11.722 511 ASP A N 1
ATOM 1001 C CA . ASP A 1 124 ? 17.594 6.307 -1.152 1.000 12.285 511 ASP A CA 1
ATOM 1002 C C . ASP A 1 124 ? 18.260 6.125 -2.508 1.000 12.588 511 ASP A C 1
ATOM 1003 O O . ASP A 1 124 ? 19.309 6.710 -2.742 1.000 13.423 511 ASP A O 1
ATOM 1008 N N . GLY A 1 125 ? 17.639 5.362 -3.380 1.000 12.263 512 GLY A N 1
ATOM 1009 C CA . GLY A 1 125 ? 18.164 5.250 -4.740 1.000 13.290 512 GLY A CA 1
ATOM 1010 C C . GLY A 1 125 ? 17.342 4.337 -5.594 1.000 13.429 512 GLY A C 1
ATOM 1011 O O . GLY A 1 125 ? 16.556 3.505 -5.112 1.000 14.106 512 GLY A O 1
ATOM 1012 N N . ASP A 1 126 ? 17.529 4.487 -6.892 1.000 14.523 513 ASP A N 1
ATOM 1013 C CA . ASP A 1 126 ? 17.044 3.520 -7.881 1.000 15.390 513 ASP A CA 1
ATOM 1014 C C . ASP A 1 126 ? 17.797 2.202 -7.716 1.000 15.231 513 ASP A C 1
ATOM 1015 O O . ASP A 1 126 ? 19.020 2.204 -7.482 1.000 17.342 513 ASP A O 1
ATOM 1020 N N . VAL A 1 127 ? 17.088 1.100 -7.834 1.000 14.408 514 VAL A N 1
ATOM 1021 C CA . VAL A 1 127 ? 17.699 -0.247 -7.734 1.000 14.297 514 VAL A CA 1
ATOM 1022 C C . VAL A 1 127 ? 18.151 -0.670 -9.129 1.000 14.372 514 VAL A C 1
ATOM 1023 O O . VAL A 1 127 ? 17.377 -0.538 -10.110 1.000 14.776 514 VAL A O 1
ATOM 1027 N N . GLU A 1 128 ? 19.390 -1.119 -9.245 1.000 14.961 515 GLU A N 1
ATOM 1028 C CA . GLU A 1 128 ? 19.906 -1.638 -10.534 1.000 16.275 515 GLU A CA 1
ATOM 1029 C C . GLU A 1 128 ? 19.116 -2.894 -10.922 1.000 15.528 515 GLU A C 1
ATOM 1030 O O . GLU A 1 128 ? 18.621 -3.656 -10.080 1.000 15.323 515 GLU A O 1
ATOM 1036 N N . GLU A 1 129 ? 19.017 -3.135 -12.215 1.000 16.029 516 GLU A N 1
ATOM 1037 C CA . GLU A 1 129 ? 18.170 -4.235 -12.710 1.000 16.638 516 GLU A CA 1
ATOM 1038 C C . GLU A 1 129 ? 18.552 -5.584 -12.092 1.000 16.588 516 GLU A C 1
ATOM 1039 O O . GLU A 1 129 ? 17.656 -6.377 -11.791 1.000 17.015 516 GLU A O 1
ATOM 1045 N N . GLU A 1 130 ? 19.844 -5.858 -11.887 1.000 18.569 517 GLU A N 1
ATOM 1046 C CA . GLU A 1 130 ? 20.273 -7.192 -11.382 1.000 21.070 517 GLU A CA 1
ATOM 1047 C C . GLU A 1 130 ? 19.788 -7.414 -9.947 1.000 20.770 517 GLU A C 1
ATOM 1048 O O . GLU A 1 130 ? 19.795 -8.576 -9.499 1.000 21.821 517 GLU A O 1
ATOM 1054 N N . PHE A 1 131 ? 19.417 -6.364 -9.217 1.000 19.898 518 PHE A N 1
ATOM 1055 C CA . PHE A 1 131 ? 18.962 -6.461 -7.816 1.000 19.793 518 PHE A CA 1
ATOM 1056 C C . PHE A 1 131 ? 17.481 -6.147 -7.717 1.000 18.896 518 PHE A C 1
ATOM 1057 O O . PHE A 1 131 ? 17.005 -5.942 -6.605 1.000 20.397 518 PHE A O 1
ATOM 1065 N N . SER A 1 132 ? 16.778 -6.075 -8.852 1.000 17.981 519 SER A N 1
ATOM 1066 C CA . SER A 1 132 ? 15.396 -5.540 -8.870 1.000 17.960 519 SER A CA 1
ATOM 1067 C C . SER A 1 132 ? 14.336 -6.604 -8.596 1.000 17.631 519 SER A C 1
ATOM 1068 O O . SER A 1 132 ? 13.186 -6.226 -8.402 1.000 18.659 519 SER A O 1
ATOM 1071 N N . LEU A 1 133 ? 14.668 -7.894 -8.664 1.000 16.977 520 LEU A N 1
ATOM 1072 C CA . LEU A 1 133 ? 13.689 -8.953 -8.349 1.000 16.389 520 LEU A CA 1
ATOM 1073 C C . LEU A 1 133 ? 14.155 -9.653 -7.094 1.000 15.806 520 LEU A C 1
ATOM 1074 O O . LEU A 1 133 ? 15.184 -10.303 -7.114 1.000 16.276 520 LEU A O 1
ATOM 1079 N N . VAL A 1 134 ? 13.445 -9.430 -5.991 1.000 15.138 521 VAL A N 1
ATOM 1080 C CA . VAL A 1 134 ? 13.995 -9.753 -4.664 1.000 14.274 521 VAL A CA 1
ATOM 1081 C C . VAL A 1 134 ? 13.129 -10.750 -3.920 1.000 13.535 521 VAL A C 1
ATOM 1082 O O . VAL A 1 134 ? 11.921 -10.834 -4.116 1.000 13.844 521 VAL A O 1
ATOM 1086 N N . LYS A 1 135 ? 13.804 -11.428 -3.010 1.000 13.479 522 LYS A N 1
ATOM 1087 C CA . LYS A 1 135 ? 13.199 -12.234 -1.949 1.000 13.946 522 LYS A CA 1
ATOM 1088 C C . LYS A 1 135 ? 13.096 -11.439 -0.651 1.000 13.011 522 LYS A C 1
ATOM 1089 O O . LYS A 1 135 ? 12.168 -11.693 0.132 1.000 13.537 522 LYS A O 1
ATOM 1095 N N . ALA A 1 136 ? 14.084 -10.591 -0.349 1.000 12.380 523 ALA A N 1
ATOM 1096 C CA . ALA A 1 136 ? 14.121 -9.872 0.935 1.000 12.234 523 ALA A CA 1
ATOM 1097 C C . ALA A 1 136 ? 14.901 -8.591 0.732 1.000 11.645 523 ALA A C 1
ATOM 1098 O O . ALA A 1 136 ? 15.755 -8.469 -0.163 1.000 11.899 523 ALA A O 1
ATOM 1100 N N . ILE A 1 137 ? 14.614 -7.637 1.612 1.000 11.431 524 ILE A N 1
ATOM 1101 C CA . ILE A 1 137 ? 15.321 -6.342 1.732 1.000 11.333 524 ILE A CA 1
ATOM 1102 C C . ILE A 1 137 ? 15.648 -6.203 3.197 1.000 11.539 524 ILE A C 1
ATOM 1103 O O . ILE A 1 137 ? 14.787 -6.515 4.039 1.000 11.898 524 ILE A O 1
ATOM 1108 N N . ARG A 1 138 ? 16.848 -5.767 3.526 1.000 11.522 525 ARG A N 1
ATOM 1109 C CA . ARG A 1 138 ? 17.121 -5.532 4.948 1.000 12.042 525 ARG A CA 1
ATOM 1110 C C . ARG A 1 138 ? 18.053 -4.365 5.161 1.000 11.375 525 ARG A C 1
ATOM 1111 O O . ARG A 1 138 ? 18.775 -3.904 4.251 1.000 12.044 525 ARG A O 1
ATOM 1119 N N . LEU A 1 139 ? 18.023 -3.914 6.404 1.000 11.387 526 LEU A N 1
ATOM 1120 C CA . LEU A 1 139 ? 19.085 -3.038 6.939 1.000 11.424 526 LEU A CA 1
ATOM 1121 C C . LEU A 1 139 ? 20.003 -3.903 7.779 1.000 11.697 526 LEU A C 1
ATOM 1122 O O . LEU A 1 139 ? 19.507 -4.759 8.532 1.000 12.760 526 LEU A O 1
ATOM 1127 N N . ARG A 1 140 ? 21.305 -3.670 7.668 1.000 11.944 527 ARG A N 1
ATOM 1128 C CA . ARG A 1 140 ? 22.310 -4.348 8.511 1.000 13.166 527 ARG A CA 1
ATOM 1129 C C . ARG A 1 140 ? 23.239 -3.285 9.075 1.000 12.869 527 ARG A C 1
ATOM 1130 O O . ARG A 1 140 ? 23.813 -2.505 8.320 1.000 12.813 527 ARG A O 1
ATOM 1138 N N . VAL A 1 141 ? 23.349 -3.295 10.381 1.000 13.213 528 VAL A N 1
ATOM 1139 C CA . VAL A 1 141 ? 24.116 -2.282 11.133 1.000 13.857 528 VAL A CA 1
ATOM 1140 C C . VAL A 1 141 ? 25.548 -2.798 11.266 1.000 14.509 528 VAL A C 1
ATOM 1141 O O . VAL A 1 141 ? 25.735 -3.925 11.741 1.000 15.805 528 VAL A O 1
ATOM 1145 N N . ASN A 1 142 ? 26.521 -1.989 10.874 1.000 15.015 529 ASN A N 1
ATOM 1146 C CA . ASN A 1 142 ? 27.956 -2.385 10.928 1.000 16.373 529 ASN A CA 1
ATOM 1147 C C . ASN A 1 142 ? 28.678 -1.859 12.162 1.000 16.998 529 ASN A C 1
ATOM 1148 O O . ASN A 1 142 ? 29.881 -2.216 12.300 1.000 17.935 529 ASN A O 1
ATOM 1153 N N . ALA A 1 143 ? 28.079 -1.021 13.000 1.000 16.279 530 ALA A N 1
ATOM 1154 C CA . ALA A 1 143 ? 28.794 -0.481 14.169 1.000 16.897 530 ALA A CA 1
ATOM 1155 C C . ALA A 1 143 ? 27.774 -0.111 15.231 1.000 16.310 530 ALA A C 1
ATOM 1156 O O . ALA A 1 143 ? 26.649 0.277 14.910 1.000 15.254 530 ALA A O 1
ATOM 1158 N N . ASP A 1 144 ? 28.200 -0.134 16.478 1.000 16.847 531 ASP A N 1
ATOM 1159 C CA . ASP A 1 144 ? 27.364 0.355 17.585 1.000 17.323 531 ASP A CA 1
ATOM 1160 C C . ASP A 1 144 ? 27.128 1.850 17.397 1.000 16.930 531 ASP A C 1
ATOM 1161 O O . ASP A 1 144 ? 28.062 2.561 16.993 1.000 18.710 531 ASP A O 1
ATOM 1166 N N . SER A 1 145 ? 25.926 2.330 17.708 1.000 16.671 532 SER A N 1
ATOM 1167 C CA . SER A 1 145 ? 25.603 3.763 17.722 1.000 16.785 532 SER A CA 1
ATOM 1168 C C . SER A 1 145 ? 25.555 4.277 19.155 1.000 17.971 532 SER A C 1
ATOM 1169 O O . SER A 1 145 ? 25.127 3.528 20.059 1.000 19.223 532 SER A O 1
ATOM 1172 N N . LYS A 1 146 ? 25.820 5.564 19.293 1.000 18.643 533 LYS A N 1
ATOM 1173 C CA . LYS A 1 146 ? 25.612 6.322 20.543 1.000 20.368 533 LYS A CA 1
ATOM 1174 C C . LYS A 1 146 ? 24.162 6.789 20.649 1.000 18.838 533 LYS A C 1
ATOM 1175 O O . LYS A 1 146 ? 23.814 7.331 21.715 1.000 20.618 533 LYS A O 1
ATOM 1181 N N . TYR A 1 147 ? 23.355 6.654 19.583 1.000 17.071 534 TYR A N 1
ATOM 1182 C CA . TYR A 1 147 ? 22.014 7.265 19.532 1.000 16.461 534 TYR A CA 1
ATOM 1183 C C . TYR A 1 147 ? 20.960 6.190 19.321 1.000 15.179 534 TYR A C 1
ATOM 1184 O O . TYR A 1 147 ? 21.242 5.143 18.689 1.000 14.947 534 TYR A O 1
ATOM 1193 N N . TRP A 1 148 ? 19.746 6.474 19.736 1.000 15.243 535 TRP A N 1
ATOM 1194 C CA . TRP A 1 148 ? 18.582 5.684 19.314 1.000 14.601 535 TRP A CA 1
ATOM 1195 C C . TRP A 1 148 ? 18.370 5.921 17.813 1.000 13.388 535 TRP A C 1
ATOM 1196 O O . TRP A 1 148 ? 19.130 6.682 17.177 1.000 13.506 535 TRP A O 1
ATOM 1207 N N . VAL A 1 149 ? 17.362 5.260 17.257 1.000 12.896 536 VAL A N 1
ATOM 1208 C CA . VAL A 1 149 ? 17.174 5.323 15.794 1.000 12.864 536 VAL A CA 1
ATOM 1209 C C . VAL A 1 149 ? 15.712 5.481 15.467 1.000 12.685 536 VAL A C 1
ATOM 1210 O O . VAL A 1 149 ? 14.826 4.813 16.026 1.000 13.611 536 VAL A O 1
ATOM 1214 N N . ILE A 1 150 ? 15.439 6.331 14.497 1.000 12.496 537 ILE A N 1
ATOM 1215 C CA . ILE A 1 150 ? 14.082 6.524 13.961 1.000 12.743 537 ILE A CA 1
ATOM 1216 C C . ILE A 1 150 ? 14.091 6.246 12.475 1.000 12.180 537 ILE A C 1
ATOM 1217 O O . ILE A 1 150 ? 15.042 6.688 11.775 1.000 12.089 537 ILE A O 1
ATOM 1222 N N . LEU A 1 151 ? 13.052 5.585 11.989 1.000 11.828 538 LEU A N 1
ATOM 1223 C CA . LEU A 1 151 ? 12.743 5.566 10.547 1.000 11.561 538 LEU A CA 1
ATOM 1224 C C . LEU A 1 151 ? 11.451 6.331 10.363 1.000 11.718 538 LEU A C 1
ATOM 1225 O O . LEU A 1 151 ? 10.376 5.895 10.837 1.000 12.323 538 LEU A O 1
ATOM 1230 N N . SER A 1 152 ? 11.543 7.459 9.689 1.000 11.918 539 SER A N 1
ATOM 1231 C CA . SER A 1 152 ? 10.386 8.336 9.403 1.000 12.878 539 SER A CA 1
ATOM 1232 C C . SER A 1 152 ? 9.800 8.055 8.028 1.000 12.451 539 SER A C 1
ATOM 1233 O O . SER A 1 152 ? 8.718 8.573 7.746 1.000 13.424 539 SER A O 1
ATOM 1236 N N . GLU A 1 153 ? 10.454 7.254 7.192 1.000 11.762 540 GLU A N 1
ATOM 1237 C CA . GLU A 1 153 ? 9.889 6.906 5.884 1.000 12.001 540 GLU A CA 1
ATOM 1238 C C . GLU A 1 153 ? 10.505 5.596 5.449 1.000 11.013 540 GLU A C 1
ATOM 1239 O O . GLU A 1 153 ? 11.741 5.470 5.498 1.000 10.715 540 GLU A O 1
ATOM 1245 N N . ILE A 1 154 ? 9.665 4.683 5.018 1.000 11.001 541 ILE A N 1
ATOM 1246 C CA . ILE A 1 154 ? 10.069 3.449 4.327 1.000 11.024 541 ILE A CA 1
ATOM 1247 C C . ILE A 1 154 ? 9.254 3.379 3.066 1.000 11.365 541 ILE A C 1
ATOM 1248 O O . ILE A 1 154 ? 8.005 3.283 3.167 1.000 11.800 541 ILE A O 1
ATOM 1253 N N . TYR A 1 155 ? 9.897 3.437 1.922 1.000 11.457 542 TYR A N 1
ATOM 1254 C CA . TYR A 1 155 ? 9.172 3.346 0.646 1.000 12.089 542 TYR A CA 1
ATOM 1255 C C . TYR A 1 155 ? 9.880 2.370 -0.271 1.000 11.850 542 TYR A C 1
ATOM 1256 O O . TYR A 1 155 ? 10.999 2.608 -0.724 1.000 11.666 542 TYR A O 1
ATOM 1265 N N . ILE A 1 156 ? 9.244 1.229 -0.477 1.000 11.869 543 ILE A N 1
ATOM 1266 C CA . ILE A 1 156 ? 9.683 0.199 -1.434 1.000 12.435 543 ILE A CA 1
ATOM 1267 C C . ILE A 1 156 ? 8.833 0.399 -2.682 1.000 12.976 543 ILE A C 1
ATOM 1268 O O . ILE A 1 156 ? 7.656 -0.004 -2.692 1.000 14.222 543 ILE A O 1
ATOM 1273 N N . GLN A 1 157 ? 9.358 1.166 -3.613 1.000 13.827 544 GLN A N 1
ATOM 1274 C CA . GLN A 1 157 ? 8.584 1.576 -4.804 1.000 15.272 544 GLN A CA 1
ATOM 1275 C C . GLN A 1 157 ? 8.719 0.508 -5.874 1.000 14.973 544 GLN A C 1
ATOM 1276 O O . GLN A 1 157 ? 9.845 0.165 -6.222 1.000 15.301 544 GLN A O 1
ATOM 1282 N N . THR A 1 158 ? 7.591 0.055 -6.401 1.000 16.083 545 THR A N 1
ATOM 1283 C CA . THR A 1 158 ? 7.549 -0.953 -7.480 1.000 17.257 545 THR A CA 1
ATOM 1284 C C . THR A 1 158 ? 7.543 -0.236 -8.816 1.000 17.525 545 THR A C 1
ATOM 1285 O O . THR A 1 158 ? 7.255 0.948 -8.882 1.000 18.766 545 THR A O 1
ATOM 1289 N N . PRO A 1 159 ? 7.860 -0.954 -9.916 1.000 18.046 546 PRO A N 1
ATOM 1290 C CA . PRO A 1 159 ? 7.877 -0.326 -11.236 1.000 19.088 546 PRO A CA 1
ATOM 1291 C C . PRO A 1 159 ? 6.485 -0.058 -11.819 1.000 21.857 546 PRO A C 1
ATOM 1292 O O . PRO A 1 159 ? 6.425 0.481 -12.905 1.000 22.922 546 PRO A O 1
ATOM 1296 N N . ASP A 1 160 ? 5.419 -0.480 -11.130 1.000 23.368 547 ASP A N 1
ATOM 1297 C CA . ASP A 1 160 ? 4.024 -0.159 -11.534 1.000 26.822 547 ASP A CA 1
ATOM 1298 C C . ASP A 1 160 ? 3.577 1.104 -10.795 1.000 28.225 547 ASP A C 1
ATOM 1299 O O . ASP A 1 160 ? 2.889 1.876 -11.460 1.000 31.999 547 ASP A O 1
ATOM 1304 N N . LEU B 1 14 ? 1.499 -48.189 23.036 1.000 43.474 401 LEU B N 1
ATOM 1305 C CA . LEU B 1 14 ? 2.739 -48.275 23.861 1.000 41.635 401 LEU B CA 1
ATOM 1306 C C . LEU B 1 14 ? 3.531 -49.533 23.484 1.000 40.541 401 LEU B C 1
ATOM 1307 O O . LEU B 1 14 ? 2.903 -50.500 22.996 1.000 41.821 401 LEU B O 1
ATOM 1312 N N . VAL B 1 15 ? 4.845 -49.515 23.736 1.000 38.974 402 VAL B N 1
ATOM 1313 C CA . VAL B 1 15 ? 5.802 -50.578 23.297 1.000 38.247 402 VAL B CA 1
ATOM 1314 C C . VAL B 1 15 ? 6.711 -50.996 24.450 1.000 36.442 402 VAL B C 1
ATOM 1315 O O . VAL B 1 15 ? 7.100 -50.181 25.290 1.000 35.864 402 VAL B O 1
ATOM 1319 N N . PRO B 1 16 ? 7.131 -52.283 24.475 1.000 36.192 403 PRO B N 1
ATOM 1320 C CA . PRO B 1 16 ? 8.119 -52.758 25.447 1.000 35.484 403 PRO B CA 1
ATOM 1321 C C . PRO B 1 16 ? 9.542 -52.290 25.098 1.000 34.904 403 PRO B C 1
ATOM 1322 O O . PRO B 1 16 ? 9.754 -52.065 23.911 1.000 35.742 403 PRO B O 1
ATOM 1326 N N . HIS B 1 20 ? 17.003 -52.660 25.376 1.000 38.126 407 HIS B N 1
ATOM 1327 C CA . HIS B 1 20 ? 17.269 -51.202 25.279 1.000 38.091 407 HIS B CA 1
ATOM 1328 C C . HIS B 1 20 ? 16.983 -50.583 26.642 1.000 38.878 407 HIS B C 1
ATOM 1329 O O . HIS B 1 20 ? 15.860 -50.748 27.154 1.000 41.178 407 HIS B O 1
ATOM 1336 N N . MET B 1 21 ? 17.990 -49.949 27.231 1.000 39.611 408 MET B N 1
ATOM 1337 C CA . MET B 1 21 ? 17.897 -49.399 28.600 1.000 39.535 408 MET B CA 1
ATOM 1338 C C . MET B 1 21 ? 17.533 -47.913 28.522 1.000 36.608 408 MET B C 1
ATOM 1339 O O . MET B 1 21 ? 17.728 -47.289 27.462 1.000 35.641 408 MET B O 1
ATOM 1344 N N . GLN B 1 22 ? 16.970 -47.402 29.609 1.000 34.977 409 GLN B N 1
ATOM 1345 C CA . GLN B 1 22 ? 16.562 -45.983 29.778 1.000 32.884 409 GLN B CA 1
ATOM 1346 C C . GLN B 1 22 ? 17.713 -45.038 29.384 1.000 29.401 409 GLN B C 1
ATOM 1347 O O . GLN B 1 22 ? 18.868 -45.272 29.786 1.000 29.431 409 GLN B O 1
ATOM 1353 N N . SER B 1 23 ? 17.410 -44.021 28.584 1.000 26.171 410 SER B N 1
ATOM 1354 C CA . SER B 1 23 ? 18.418 -43.146 27.925 1.000 24.329 410 SER B CA 1
ATOM 1355 C C . SER B 1 23 ? 18.598 -41.838 28.704 1.000 21.431 410 SER B C 1
ATOM 1356 O O . SER B 1 23 ? 19.492 -41.042 28.343 1.000 20.669 410 SER B O 1
ATOM 1359 N N . TYR B 1 24 ? 17.721 -41.577 29.667 1.000 19.095 411 TYR B N 1
ATOM 1360 C CA . TYR B 1 24 ? 17.657 -40.270 30.354 1.000 17.538 411 TYR B CA 1
ATOM 1361 C C . TYR B 1 24 ? 17.072 -40.446 31.741 1.000 17.184 411 TYR B C 1
ATOM 1362 O O . TYR B 1 24 ? 16.053 -41.154 31.905 1.000 17.732 411 TYR B O 1
ATOM 1371 N N . PHE B 1 25 ? 17.640 -39.752 32.718 1.000 16.340 412 PHE B N 1
ATOM 1372 C CA . PHE B 1 25 ? 17.277 -39.835 34.141 1.000 16.757 412 PHE B CA 1
ATOM 1373 C C . PHE B 1 25 ? 16.915 -38.439 34.612 1.000 16.088 412 PHE B C 1
ATOM 1374 O O . PHE B 1 25 ? 17.807 -37.656 35.007 1.000 15.559 412 PHE B O 1
ATOM 1382 N N . PRO B 1 26 ? 15.649 -38.026 34.473 1.000 16.413 413 PRO B N 1
ATOM 1383 C CA . PRO B 1 26 ? 15.264 -36.655 34.785 1.000 16.421 413 PRO B CA 1
ATOM 1384 C C . PRO B 1 26 ? 15.322 -36.348 36.279 1.000 16.232 413 PRO B C 1
ATOM 1385 O O . PRO B 1 26 ? 15.133 -37.199 37.137 1.000 16.848 413 PRO B O 1
ATOM 1389 N N . HIS B 1 27 ? 15.567 -35.074 36.583 1.000 15.959 414 HIS B N 1
ATOM 1390 C CA . HIS B 1 27 ? 15.531 -34.546 37.954 1.000 16.272 414 HIS B CA 1
ATOM 1391 C C . HIS B 1 27 ? 14.875 -33.187 37.946 1.000 16.880 414 HIS B C 1
ATOM 1392 O O . HIS B 1 27 ? 15.021 -32.442 36.973 1.000 17.282 414 HIS B O 1
ATOM 1399 N N . GLN B 1 28 ? 14.234 -32.886 39.065 1.000 17.513 415 GLN B N 1
ATOM 1400 C CA . GLN B 1 28 ? 13.761 -31.532 39.401 1.000 18.183 415 GLN B CA 1
ATOM 1401 C C . GLN B 1 28 ? 14.946 -30.786 40.021 1.000 17.698 415 GLN B C 1
ATOM 1402 O O . GLN B 1 28 ? 15.225 -30.972 41.220 1.000 19.857 415 GLN B O 1
ATOM 1408 N N . ASN B 1 29 ? 15.568 -29.936 39.226 1.000 16.654 416 ASN B N 1
ATOM 1409 C CA . ASN B 1 29 ? 16.744 -29.168 39.674 1.000 16.193 416 ASN B CA 1
ATOM 1410 C C . ASN B 1 29 ? 16.303 -27.786 40.122 1.000 16.697 416 ASN B C 1
ATOM 1411 O O . ASN B 1 29 ? 15.233 -27.297 39.767 1.000 17.326 416 ASN B O 1
ATOM 1416 N N . PRO B 1 30 ? 17.117 -27.115 40.956 1.000 17.164 417 PRO B N 1
ATOM 1417 C CA . PRO B 1 30 ? 16.747 -25.780 41.428 1.000 17.901 417 PRO B CA 1
ATOM 1418 C C . PRO B 1 30 ? 16.548 -24.854 40.236 1.000 18.635 417 PRO B C 1
ATOM 1419 O O . PRO B 1 30 ? 17.307 -24.867 39.265 1.000 17.787 417 PRO B O 1
ATOM 1423 N N . PRO B 1 31 ? 15.510 -23.995 40.256 1.000 19.581 418 PRO B N 1
ATOM 1424 C CA . PRO B 1 31 ? 15.246 -23.133 39.107 1.000 20.898 418 PRO B CA 1
ATOM 1425 C C . PRO B 1 31 ? 16.455 -22.252 38.750 1.000 20.547 418 PRO B C 1
ATOM 1426 O O . PRO B 1 31 ? 16.993 -21.600 39.630 1.000 21.389 418 PRO B O 1
ATOM 1430 N N . ALA B 1 32 ? 16.792 -22.213 37.474 1.000 21.240 419 ALA B N 1
ATOM 1431 C CA . ALA B 1 32 ? 17.937 -21.444 36.950 1.000 21.046 419 ALA B CA 1
ATOM 1432 C C . ALA B 1 32 ? 17.416 -20.150 36.335 1.000 22.458 419 ALA B C 1
ATOM 1433 O O . ALA B 1 32 ? 16.351 -20.162 35.674 1.000 24.050 419 ALA B O 1
ATOM 1435 N N . GLN B 1 33 ? 18.120 -19.049 36.567 1.000 22.428 420 GLN B N 1
ATOM 1436 C CA . GLN B 1 33 ? 17.796 -17.737 35.943 1.000 23.830 420 GLN B CA 1
ATOM 1437 C C . GLN B 1 33 ? 18.112 -17.819 34.446 1.000 23.311 420 GLN B C 1
ATOM 1438 O O . GLN B 1 33 ? 17.348 -17.272 33.638 1.000 23.575 420 GLN B O 1
ATOM 1444 N N . LYS B 1 34 ? 19.219 -18.471 34.091 1.000 21.904 421 LYS B N 1
ATOM 1445 C CA . LYS B 1 34 ? 19.676 -18.574 32.690 1.000 23.274 421 LYS B CA 1
ATOM 1446 C C . LYS B 1 34 ? 20.454 -19.873 32.552 1.000 21.405 421 LYS B C 1
ATOM 1447 O O . LYS B 1 34 ? 21.192 -20.222 33.470 1.000 20.858 421 LYS B O 1
ATOM 1453 N N . ILE B 1 35 ? 20.265 -20.536 31.429 1.000 21.337 422 ILE B N 1
ATOM 1454 C CA . ILE B 1 35 ? 21.058 -21.718 31.014 1.000 22.231 422 ILE B CA 1
ATOM 1455 C C . ILE B 1 35 ? 21.638 -21.402 29.648 1.000 22.508 422 ILE B C 1
ATOM 1456 O O . ILE B 1 35 ? 20.860 -21.078 28.723 1.000 23.316 422 ILE B O 1
ATOM 1461 N N . THR B 1 36 ? 22.945 -21.527 29.505 1.000 22.714 423 THR B N 1
ATOM 1462 C CA . THR B 1 36 ? 23.619 -21.242 28.226 1.000 23.045 423 THR B CA 1
ATOM 1463 C C . THR B 1 36 ? 24.549 -22.403 27.887 1.000 20.838 423 THR B C 1
ATOM 1464 O O . THR B 1 36 ? 25.038 -23.075 28.786 1.000 19.421 423 THR B O 1
ATOM 1468 N N . THR B 1 37 ? 24.770 -22.645 26.606 1.000 19.959 424 THR B N 1
ATOM 1469 C CA . THR B 1 37 ? 25.920 -23.450 26.138 1.000 19.047 424 THR B CA 1
ATOM 1470 C C . THR B 1 37 ? 26.389 -22.910 24.792 1.000 18.769 424 THR B C 1
ATOM 1471 O O . THR B 1 37 ? 25.565 -22.430 24.002 1.000 20.373 424 THR B O 1
ATOM 1475 N N . THR B 1 38 ? 27.691 -22.980 24.577 1.000 17.769 425 THR B N 1
ATOM 1476 C CA . THR B 1 38 ? 28.310 -22.672 23.272 1.000 17.748 425 THR B CA 1
ATOM 1477 C C . THR B 1 38 ? 28.224 -23.893 22.358 1.000 17.560 425 THR B C 1
ATOM 1478 O O . THR B 1 38 ? 28.588 -23.769 21.183 1.000 19.091 425 THR B O 1
ATOM 1482 N N . ILE B 1 39 ? 27.822 -25.060 22.852 1.000 16.758 426 ILE B N 1
ATOM 1483 C CA . ILE B 1 39 ? 27.750 -26.302 22.048 1.000 16.867 426 ILE B CA 1
ATOM 1484 C C . ILE B 1 39 ? 26.412 -26.354 21.317 1.000 16.945 426 ILE B C 1
ATOM 1485 O O . ILE B 1 39 ? 25.344 -26.322 21.955 1.000 17.979 426 ILE B O 1
ATOM 1490 N N . GLU B 1 40 ? 26.451 -26.538 20.008 1.000 17.518 427 GLU B N 1
ATOM 1491 C CA . GLU B 1 40 ? 25.230 -26.748 19.196 1.000 18.258 427 GLU B CA 1
ATOM 1492 C C . GLU B 1 40 ? 24.522 -28.024 19.636 1.000 17.189 427 GLU B C 1
ATOM 1493 O O . GLU B 1 40 ? 25.201 -29.038 19.836 1.000 16.733 427 GLU B O 1
ATOM 1499 N N . ASP B 1 41 ? 23.200 -27.984 19.747 1.000 16.965 428 ASP B N 1
ATOM 1500 C CA . ASP B 1 41 ? 22.426 -29.175 20.184 1.000 16.479 428 ASP B CA 1
ATOM 1501 C C . ASP B 1 41 ? 21.797 -29.871 18.970 1.000 16.625 428 ASP B C 1
ATOM 1502 O O . ASP B 1 41 ? 22.071 -29.497 17.811 1.000 18.683 428 ASP B O 1
ATOM 1507 N N . TYR B 1 42 ? 21.076 -30.942 19.227 1.000 16.485 429 TYR B N 1
ATOM 1508 C CA . TYR B 1 42 ? 20.574 -31.864 18.192 1.000 17.034 429 TYR B CA 1
ATOM 1509 C C . TYR B 1 42 ? 19.097 -32.091 18.463 1.000 17.332 429 TYR B C 1
ATOM 1510 O O . TYR B 1 42 ? 18.753 -32.702 19.494 1.000 17.729 429 TYR B O 1
ATOM 1519 N N . TYR B 1 43 ? 18.241 -31.661 17.532 1.000 17.350 430 TYR B N 1
ATOM 1520 C CA . TYR B 1 43 ? 16.757 -31.743 17.622 1.000 18.205 430 TYR B CA 1
ATOM 1521 C C . TYR B 1 43 ? 16.293 -31.325 19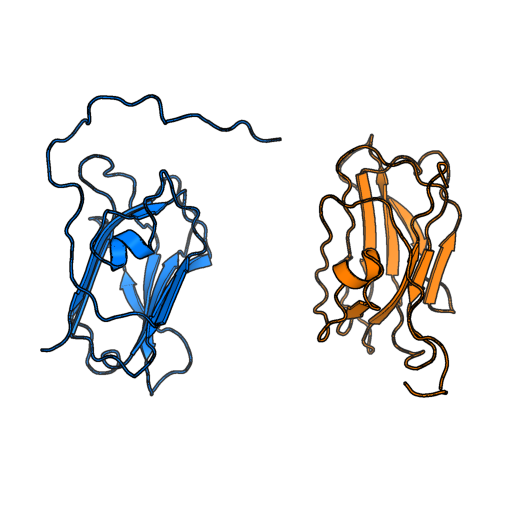.028 1.000 18.708 430 TYR B C 1
ATOM 1522 O O . TYR B 1 43 ? 16.546 -30.170 19.370 1.000 19.675 430 TYR B O 1
ATOM 1531 N N . GLN B 1 44 ? 15.559 -32.172 19.737 1.000 19.568 431 GLN B N 1
ATOM 1532 C CA . GLN B 1 44 ? 14.907 -31.793 21.025 1.000 20.005 431 GLN B CA 1
ATOM 1533 C C . GLN B 1 44 ? 15.883 -31.878 22.196 1.000 18.567 431 GLN B C 1
ATOM 1534 O O . GLN B 1 44 ? 15.488 -31.580 23.352 1.000 18.982 431 GLN B O 1
ATOM 1540 N N . HIS B 1 45 ? 17.123 -32.258 21.946 1.000 17.207 432 HIS B N 1
ATOM 1541 C CA . HIS B 1 45 ? 18.063 -32.582 23.031 1.000 16.012 432 HIS B CA 1
ATOM 1542 C C . HIS B 1 45 ? 18.825 -31.337 23.499 1.000 14.986 432 HIS B C 1
ATOM 1543 O O . HIS B 1 45 ? 20.073 -31.353 23.479 1.000 14.603 432 HIS B O 1
ATOM 1550 N N . SER B 1 46 ? 18.129 -30.317 23.950 1.000 15.064 433 SER B N 1
ATOM 1551 C CA . SER B 1 46 ? 18.732 -29.048 24.402 1.000 15.041 433 SER B CA 1
ATOM 1552 C C . SER B 1 46 ? 19.217 -29.172 25.840 1.000 14.059 433 SER B C 1
ATOM 1553 O O . SER B 1 46 ? 18.740 -30.022 26.642 1.000 13.804 433 SER B O 1
ATOM 1556 N N . ILE B 1 47 ? 20.159 -28.318 26.210 1.000 13.820 434 ILE B N 1
ATOM 1557 C CA . ILE B 1 47 ? 20.637 -28.347 27.606 1.000 13.799 434 ILE B CA 1
ATOM 1558 C C . ILE B 1 47 ? 19.501 -27.902 28.535 1.000 14.457 434 ILE B C 1
ATOM 1559 O O . ILE B 1 47 ? 19.418 -28.431 29.651 1.000 14.591 434 ILE B O 1
ATOM 1564 N N . GLN B 1 48 ? 18.675 -26.944 28.115 1.000 15.983 435 GLN B N 1
ATOM 1565 C CA . GLN B 1 48 ? 17.538 -26.483 28.957 1.000 17.593 435 GLN B CA 1
ATOM 1566 C C . GLN B 1 48 ? 16.612 -27.694 29.190 1.000 16.857 435 GLN B C 1
ATOM 1567 O O . GLN B 1 48 ? 16.190 -27.927 30.338 1.000 17.127 435 GLN B O 1
ATOM 1573 N N . ASN B 1 49 ? 16.327 -28.476 28.162 1.000 16.530 436 ASN B N 1
ATOM 1574 C CA . ASN B 1 49 ? 15.460 -29.669 28.312 1.000 16.945 436 ASN B CA 1
ATOM 1575 C C . ASN B 1 49 ? 16.114 -30.669 29.258 1.000 15.587 436 ASN B C 1
ATOM 1576 O O . ASN B 1 49 ? 15.418 -31.260 30.107 1.000 16.413 436 ASN B O 1
ATOM 1581 N N . ALA B 1 50 ? 17.428 -30.832 29.209 1.000 14.108 437 ALA B N 1
ATOM 1582 C CA . ALA B 1 50 ? 18.056 -31.827 30.104 1.000 13.538 437 ALA B CA 1
ATOM 1583 C C . ALA B 1 50 ? 17.984 -31.330 31.540 1.000 13.427 437 ALA B C 1
ATOM 1584 O O . ALA B 1 50 ? 17.719 -32.101 32.456 1.000 13.843 437 ALA B O 1
ATOM 1586 N N . TYR B 1 51 ? 18.253 -30.053 31.770 1.000 13.487 438 TYR B N 1
ATOM 1587 C CA . TYR B 1 51 ? 18.242 -29.459 33.117 1.000 13.994 438 TYR B CA 1
ATOM 1588 C C . TYR B 1 51 ? 16.832 -29.586 33.701 1.000 14.960 438 TYR B C 1
ATOM 1589 O O . TYR B 1 51 ? 16.671 -29.848 34.898 1.000 14.849 438 TYR B O 1
ATOM 1598 N N . GLU B 1 52 ? 15.803 -29.354 32.867 1.000 15.769 439 GLU B N 1
ATOM 1599 C CA . GLU B 1 52 ? 14.386 -29.190 33.283 1.000 17.217 439 GLU B CA 1
ATOM 1600 C C . GLU B 1 52 ? 13.652 -30.546 33.298 1.000 17.305 439 GLU B C 1
ATOM 1601 O O . GLU B 1 52 ? 12.462 -30.509 33.615 1.000 19.327 439 GLU B O 1
ATOM 1607 N N . GLY B 1 53 ? 14.313 -31.686 33.050 1.000 16.787 440 GLY B N 1
ATOM 1608 C CA . GLY B 1 53 ? 13.690 -33.015 33.208 1.000 17.690 440 GLY B CA 1
ATOM 1609 C C . GLY B 1 53 ? 12.904 -33.440 31.981 1.000 18.438 440 GLY B C 1
ATOM 1610 O O . GLY B 1 53 ? 12.075 -34.344 32.093 1.000 20.113 440 GLY B O 1
ATOM 1611 N N . ILE B 1 54 ? 13.133 -32.815 30.833 1.000 18.293 441 ILE B N 1
ATOM 1612 C CA . ILE B 1 54 ? 12.300 -33.003 29.609 1.000 19.556 441 ILE B CA 1
ATOM 1613 C C . ILE B 1 54 ? 12.956 -34.029 28.668 1.000 19.325 441 ILE B C 1
ATOM 1614 O O . ILE B 1 54 ? 12.230 -34.895 28.120 1.000 21.665 441 ILE B O 1
ATOM 1619 N N . ASP B 1 55 ? 14.270 -33.955 28.401 1.000 18.375 442 ASP B N 1
ATOM 1620 C CA . ASP B 1 55 ? 14.945 -34.920 27.486 1.000 18.375 442 ASP B CA 1
ATOM 1621 C C . ASP B 1 55 ? 16.457 -34.860 27.734 1.000 16.828 442 ASP B C 1
ATOM 1622 O O . ASP B 1 55 ? 16.914 -33.881 28.362 1.000 16.817 442 ASP B O 1
ATOM 1627 N N . PHE B 1 56 ? 17.187 -35.861 27.305 1.000 15.589 443 PHE B N 1
ATOM 1628 C CA . PHE B 1 56 ? 18.663 -35.798 27.454 1.000 14.723 443 PHE B CA 1
ATOM 1629 C C . PHE B 1 56 ? 19.219 -34.699 26.565 1.000 14.147 443 PHE B C 1
ATOM 1630 O O . PHE B 1 56 ? 18.672 -34.414 25.486 1.000 15.051 443 PHE B O 1
ATOM 1638 N N . PHE B 1 57 ? 20.378 -34.152 26.972 1.000 13.189 444 PHE B N 1
ATOM 1639 C CA . PHE B 1 57 ? 21.128 -33.199 26.141 1.000 13.005 444 PHE B CA 1
ATOM 1640 C C . PHE B 1 57 ? 21.982 -33.977 25.156 1.000 12.809 444 PHE B C 1
ATOM 1641 O O . PHE B 1 57 ? 22.643 -34.963 25.530 1.000 12.766 444 PHE B O 1
ATOM 1649 N N . TRP B 1 58 ? 21.979 -33.529 23.907 1.000 13.084 445 TRP B N 1
ATOM 1650 C CA . TRP B 1 58 ? 22.840 -34.121 22.872 1.000 13.792 445 TRP B CA 1
ATOM 1651 C C . TRP B 1 58 ? 23.421 -32.954 22.093 1.000 13.822 445 TRP B C 1
ATOM 1652 O O . TRP B 1 58 ? 22.680 -32.272 21.369 1.000 14.778 445 TRP B O 1
ATOM 1663 N N . GLY B 1 59 ? 24.724 -32.748 22.264 1.000 13.723 446 GLY B N 1
ATOM 1664 C CA . GLY B 1 59 ? 25.472 -31.665 21.625 1.000 14.288 446 GLY B CA 1
ATOM 1665 C C . GLY B 1 59 ? 26.389 -32.225 20.567 1.000 14.647 446 GLY B C 1
ATOM 1666 O O . GLY B 1 59 ? 26.786 -33.395 20.632 1.000 14.786 446 GLY B O 1
ATOM 1667 N N . LYS B 1 60 ? 26.756 -31.365 19.627 1.000 15.586 447 LYS B N 1
ATOM 1668 C CA . LYS B 1 60 ? 27.789 -31.700 18.620 1.000 16.614 447 LYS B CA 1
ATOM 1669 C C . LYS B 1 60 ? 29.165 -31.780 19.286 1.000 16.771 447 LYS B C 1
ATOM 1670 O O . LYS B 1 60 ? 29.287 -31.597 20.519 1.000 16.615 447 LYS B O 1
ATOM 1676 N N . LYS B 1 61 ? 30.193 -32.093 18.512 1.000 17.296 448 LYS B N 1
ATOM 1677 C CA . LYS B 1 61 ? 31.506 -32.391 19.110 1.000 18.184 448 LYS B CA 1
ATOM 1678 C C . LYS B 1 61 ? 31.951 -31.217 19.961 1.000 17.582 448 LYS B C 1
ATOM 1679 O O . LYS B 1 61 ? 32.102 -30.109 19.458 1.000 18.781 448 LYS B O 1
ATOM 1685 N N . PRO B 1 62 ? 32.223 -31.422 21.266 1.000 17.566 449 PRO B N 1
ATOM 1686 C CA . PRO B 1 62 ? 32.867 -30.376 22.049 1.000 17.308 449 PRO B CA 1
ATOM 1687 C C . PRO B 1 62 ? 34.198 -29.891 21.472 1.000 17.851 449 PRO B C 1
ATOM 1688 O O . PRO B 1 62 ? 34.978 -30.702 20.972 1.000 18.734 449 PRO B O 1
ATOM 1692 N N . LYS B 1 63 ? 34.407 -28.593 21.623 1.000 18.374 450 LYS B N 1
ATOM 1693 C CA . LYS B 1 63 ? 35.682 -27.940 21.259 1.000 20.119 450 LYS B CA 1
ATOM 1694 C C . LYS B 1 63 ? 36.282 -27.339 22.516 1.000 20.008 450 LYS B C 1
ATOM 1695 O O . LYS B 1 63 ? 35.546 -26.927 23.420 1.000 19.130 450 LYS B O 1
ATOM 1701 N N . LYS B 1 64 ? 37.607 -27.244 22.538 1.000 20.272 451 LYS B N 1
ATOM 1702 C CA . LYS B 1 64 ? 38.300 -26.566 23.635 1.000 20.326 451 LYS B CA 1
ATOM 1703 C C . LYS B 1 64 ? 37.710 -25.177 23.880 1.000 20.417 451 LYS B C 1
ATOM 1704 O O . LYS B 1 64 ? 37.546 -24.417 22.922 1.000 20.916 451 LYS B O 1
ATOM 1710 N N . GLY B 1 65 ? 37.377 -24.872 25.132 1.000 19.553 452 GLY B N 1
ATOM 1711 C CA . GLY B 1 65 ? 36.827 -23.583 25.556 1.000 19.662 452 GLY B CA 1
ATOM 1712 C C . GLY B 1 65 ? 35.304 -23.602 25.593 1.000 18.816 452 GLY B C 1
ATOM 1713 O O . GLY B 1 65 ? 34.753 -22.645 26.100 1.000 19.298 452 GLY B O 1
ATOM 1714 N N . ASP B 1 66 ? 34.655 -24.642 25.044 1.000 18.317 453 ASP B N 1
ATOM 1715 C CA . ASP B 1 66 ? 33.172 -24.740 25.146 1.000 17.280 453 ASP B CA 1
ATOM 1716 C C . ASP B 1 66 ? 32.761 -24.700 26.623 1.000 16.985 453 ASP B C 1
ATOM 1717 O O . ASP B 1 66 ? 33.443 -25.254 27.493 1.000 16.836 453 ASP B O 1
ATOM 1722 N N . THR B 1 67 ? 31.614 -24.089 26.861 1.000 16.528 454 THR B N 1
ATOM 1723 C CA . THR B 1 67 ? 31.009 -24.043 28.205 1.000 16.687 454 THR B CA 1
ATOM 1724 C C . THR B 1 67 ? 29.532 -24.409 28.131 1.000 15.523 454 THR B C 1
ATOM 1725 O O . THR B 1 67 ? 28.894 -24.295 27.080 1.000 16.233 454 THR B O 1
ATOM 1729 N N . LEU B 1 68 ? 29.035 -24.836 29.279 1.000 14.747 455 LEU B N 1
ATOM 1730 C CA . LEU B 1 68 ? 27.614 -25.107 29.525 1.000 14.890 455 LEU B CA 1
ATOM 1731 C C . LEU B 1 68 ? 27.378 -24.571 30.929 1.000 14.740 455 LEU B C 1
ATOM 1732 O O . LEU B 1 68 ? 28.061 -25.013 31.869 1.000 14.748 455 LEU B O 1
ATOM 1737 N N . GLU B 1 69 ? 26.519 -23.578 31.078 1.000 15.140 456 GLU B N 1
ATOM 1738 C CA . GLU B 1 69 ? 26.446 -22.766 32.317 1.000 16.126 456 GLU B CA 1
ATOM 1739 C C . GLU B 1 69 ? 25.016 -22.695 32.838 1.000 15.178 456 GLU B C 1
ATOM 1740 O O . GLU B 1 69 ? 24.054 -22.519 32.051 1.000 16.438 456 GLU B O 1
ATOM 1746 N N . PHE B 1 70 ? 24.894 -22.823 34.146 1.000 14.322 457 PHE B N 1
ATOM 1747 C CA A PHE B 1 70 ? 23.639 -22.644 34.897 0.500 14.398 457 PHE B CA 1
ATOM 1748 C CA B PHE B 1 70 ? 23.622 -22.641 34.884 0.500 13.924 457 PHE B CA 1
ATOM 1749 C C . PHE B 1 70 ? 23.827 -21.462 35.835 1.000 14.366 457 PHE B C 1
ATOM 1750 O O . PHE B 1 70 ? 24.713 -21.528 36.693 1.000 14.132 457 PHE B O 1
ATOM 1765 N N . TRP B 1 71 ? 23.042 -20.416 35.645 1.000 14.817 458 TRP B N 1
ATOM 1766 C CA . TRP B 1 71 ? 23.138 -19.205 36.498 1.000 15.924 458 TRP B CA 1
ATOM 1767 C C . TRP B 1 71 ? 21.903 -19.123 37.374 1.000 15.831 458 TRP B C 1
ATOM 1768 O O . TRP B 1 71 ? 20.777 -19.356 36.866 1.000 16.660 458 TRP B O 1
ATOM 1779 N N . TYR B 1 72 ? 22.087 -18.732 38.625 1.000 15.731 459 TYR B N 1
ATOM 1780 C CA . TYR B 1 72 ? 21.018 -18.672 39.642 1.000 16.475 459 TYR B CA 1
ATOM 1781 C C . TYR B 1 72 ? 20.757 -17.224 40.057 1.000 17.589 459 TYR B C 1
ATOM 1782 O O . TYR B 1 72 ? 21.648 -16.365 40.062 1.000 18.183 459 TYR B O 1
ATOM 1791 N N . GLY B 1 73 ? 19.493 -16.964 40.381 1.000 18.309 460 GLY B N 1
ATOM 1792 C CA . GLY B 1 73 ? 19.020 -15.593 40.671 1.000 19.830 460 GLY B CA 1
ATOM 1793 C C . GLY B 1 73 ? 19.307 -15.168 42.096 1.000 20.936 460 GLY B C 1
ATOM 1794 O O . GLY B 1 73 ? 19.247 -13.944 42.374 1.000 21.485 460 GLY B O 1
ATOM 1795 N N . ARG B 1 74 ? 19.573 -16.108 42.995 1.000 22.167 461 ARG B N 1
ATOM 1796 C CA . ARG B 1 74 ? 19.941 -15.813 44.403 1.000 24.281 461 ARG B CA 1
ATOM 1797 C C . ARG B 1 74 ? 20.978 -16.840 44.818 1.000 22.234 461 ARG B C 1
ATOM 1798 O O . ARG B 1 74 ? 21.065 -17.916 44.233 1.000 20.322 461 ARG B O 1
ATOM 1806 N N . PRO B 1 75 ? 21.782 -16.569 45.859 1.000 21.130 462 PRO B N 1
ATOM 1807 C CA . PRO B 1 75 ? 22.771 -17.537 46.300 1.000 20.641 462 PRO B CA 1
ATOM 1808 C C . PRO B 1 75 ? 22.114 -18.898 46.519 1.000 20.091 462 PRO B C 1
ATOM 1809 O O . PRO B 1 75 ? 21.129 -19.010 47.229 1.000 20.117 462 PRO B O 1
ATOM 1813 N N . LEU B 1 76 ? 22.675 -19.929 45.886 1.000 18.154 463 LEU B N 1
ATOM 1814 C CA . LEU B 1 76 ? 22.099 -21.294 45.911 1.000 18.042 463 LEU B CA 1
ATOM 1815 C C . LEU B 1 76 ? 23.026 -22.197 46.703 1.000 17.699 463 LEU B C 1
ATOM 1816 O O . LEU B 1 76 ? 24.219 -22.323 46.348 1.000 17.720 463 LEU B O 1
ATOM 1821 N N . GLN B 1 77 ? 22.540 -22.810 47.770 1.000 18.489 464 GLN B N 1
ATOM 1822 C CA . GLN B 1 77 ? 23.399 -23.730 48.521 1.000 19.315 464 GLN B CA 1
ATOM 1823 C C . GLN B 1 77 ? 23.223 -25.115 47.911 1.000 19.081 464 GLN B C 1
ATOM 1824 O O . GLN B 1 77 ? 22.057 -25.590 47.771 1.000 19.678 464 GLN B O 1
ATOM 1830 N N . ILE B 1 78 ? 24.339 -25.751 47.611 1.000 18.007 465 ILE B N 1
ATOM 1831 C CA . ILE B 1 78 ? 24.355 -27.083 46.972 1.000 17.641 465 ILE B CA 1
ATOM 1832 C C . ILE B 1 78 ? 25.120 -28.034 47.866 1.000 18.444 465 ILE B C 1
ATOM 1833 O O . ILE B 1 78 ? 26.073 -27.619 48.539 1.000 19.749 465 ILE B O 1
ATOM 1838 N N . LYS B 1 79 ? 24.701 -29.284 47.852 1.000 18.345 466 LYS B N 1
ATOM 1839 C CA . LYS B 1 79 ? 25.321 -30.369 48.622 1.000 19.230 466 LYS B CA 1
ATOM 1840 C C . LYS B 1 79 ? 26.089 -31.278 47.679 1.000 17.452 466 LYS B C 1
ATOM 1841 O O . LYS B 1 79 ? 27.201 -31.672 48.027 1.000 17.753 466 LYS B O 1
ATOM 1847 N N . ARG B 1 80 ? 25.519 -31.613 46.522 1.000 16.522 467 ARG B N 1
ATOM 1848 C CA A ARG B 1 80 ? 26.122 -32.567 45.570 0.500 16.492 467 ARG B CA 1
ATOM 1849 C CA B ARG B 1 80 ? 26.199 -32.520 45.569 0.500 15.601 467 ARG B CA 1
ATOM 1850 C C . ARG B 1 80 ? 25.857 -32.086 44.152 1.000 14.930 467 ARG B C 1
ATOM 1851 O O . ARG B 1 80 ? 24.798 -31.482 43.941 1.000 14.676 467 ARG B O 1
ATOM 1866 N N . VAL B 1 81 ? 26.729 -32.438 43.236 1.000 13.764 468 VAL B N 1
ATOM 1867 C CA A VAL B 1 81 ? 26.368 -32.284 41.807 0.500 13.440 468 VAL B CA 1
ATOM 1868 C CA B VAL B 1 81 ? 26.519 -32.214 41.785 0.500 13.729 468 VAL B CA 1
ATOM 1869 C C . VAL B 1 81 ? 26.701 -33.566 41.091 1.000 13.391 468 VAL B C 1
ATOM 1870 O O . VAL B 1 81 ? 27.692 -34.251 41.417 1.000 14.266 468 VAL B O 1
ATOM 1877 N N . THR B 1 82 ? 25.881 -33.829 40.092 1.000 12.697 469 THR B N 1
ATOM 1878 C CA . THR B 1 82 ? 26.027 -35.016 39.238 1.000 12.812 469 THR B CA 1
ATOM 1879 C C . THR B 1 82 ? 25.803 -34.599 37.799 1.000 12.022 469 THR B C 1
ATOM 1880 O O . THR B 1 82 ? 24.686 -34.123 37.495 1.000 12.188 469 THR B O 1
ATOM 1884 N N . PHE B 1 83 ? 26.790 -34.800 36.944 1.000 11.558 470 PHE B N 1
ATOM 1885 C CA . PHE B 1 83 ? 26.645 -34.688 35.492 1.000 11.368 470 PHE B CA 1
ATOM 1886 C C . PHE B 1 83 ? 27.063 -36.019 34.922 1.000 11.284 470 PHE B C 1
ATOM 1887 O O . PHE B 1 83 ? 28.268 -36.358 34.995 1.000 11.578 470 PHE B O 1
ATOM 1895 N N . ARG B 1 84 ? 26.128 -36.765 34.364 1.000 11.156 471 ARG B N 1
ATOM 1896 C CA . ARG B 1 84 ? 26.388 -38.084 33.780 1.000 11.709 471 ARG B CA 1
ATOM 1897 C C . ARG B 1 84 ? 26.419 -37.934 32.277 1.000 11.295 471 ARG B C 1
ATOM 1898 O O . ARG B 1 84 ? 25.373 -37.575 31.688 1.000 11.518 471 ARG B O 1
ATOM 1906 N N . SER B 1 85 ? 27.566 -38.190 31.674 1.000 11.249 472 SER B N 1
ATOM 1907 C CA . SER B 1 85 ? 27.696 -38.075 30.223 1.000 11.848 472 SER B CA 1
ATOM 1908 C C . SER B 1 85 ? 27.668 -39.454 29.566 1.000 12.575 472 SER B C 1
ATOM 1909 O O . SER B 1 85 ? 27.850 -40.492 30.204 1.000 14.009 472 SER B O 1
ATOM 1912 N N . GLY B 1 86 ? 27.415 -39.447 28.274 1.000 13.085 473 GLY B N 1
ATOM 1913 C CA . GLY B 1 86 ? 27.103 -40.656 27.519 1.000 13.790 473 GLY B CA 1
ATOM 1914 C C . GLY B 1 86 ? 25.746 -41.192 27.917 1.000 14.378 473 GLY B C 1
ATOM 1915 O O . GLY B 1 86 ? 25.092 -40.681 28.858 1.000 14.337 473 GLY B O 1
ATOM 1916 N N . ASN B 1 87 ? 25.329 -42.225 27.214 1.000 15.201 474 ASN B N 1
ATOM 1917 C CA . ASN B 1 87 ? 24.211 -43.066 27.689 1.000 16.304 474 ASN B CA 1
ATOM 1918 C C . ASN B 1 87 ? 24.427 -44.476 27.153 1.000 17.394 474 ASN B C 1
ATOM 1919 O O . ASN B 1 87 ? 25.394 -44.694 26.425 1.000 17.331 474 ASN B O 1
ATOM 1924 N N . ALA B 1 88 ? 23.560 -45.398 27.550 1.000 18.847 475 ALA B N 1
ATOM 1925 C CA . ALA B 1 88 ? 23.723 -46.832 27.236 1.000 20.339 475 ALA B CA 1
ATOM 1926 C C . ALA B 1 88 ? 23.775 -47.038 25.721 1.000 21.086 475 ALA B C 1
ATOM 1927 O O . ALA B 1 88 ? 24.463 -47.955 25.295 1.000 22.130 475 ALA B O 1
ATOM 1929 N N . GLU B 1 89 ? 23.073 -46.220 24.943 1.000 20.981 476 GLU B N 1
ATOM 1930 C CA . GLU B 1 89 ? 23.001 -46.358 23.463 1.000 22.339 476 GLU B CA 1
ATOM 1931 C C . GLU B 1 89 ? 24.165 -45.662 22.753 1.000 21.388 476 GLU B C 1
ATOM 1932 O O . GLU B 1 89 ? 24.314 -45.903 21.555 1.000 21.977 476 GLU B O 1
ATOM 1938 N N . HIS B 1 90 ? 24.895 -44.773 23.433 1.000 19.882 477 HIS B N 1
ATOM 1939 C CA . HIS B 1 90 ? 25.958 -43.914 22.852 1.000 19.554 477 HIS B CA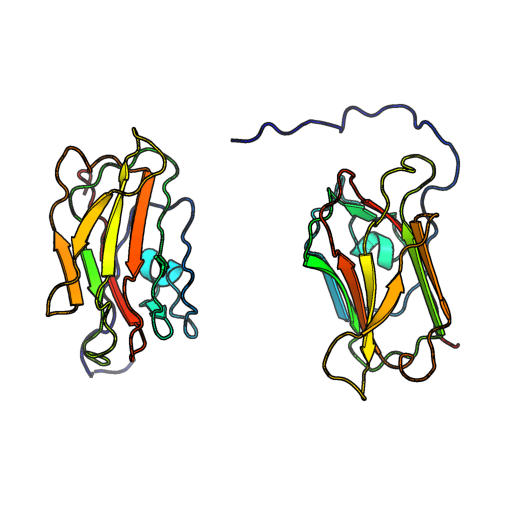 1
ATOM 1940 C C . HIS B 1 90 ? 27.060 -43.735 23.888 1.000 18.937 477 HIS B C 1
ATOM 1941 O O . HIS B 1 90 ? 27.226 -42.640 24.443 1.000 17.579 477 HIS B O 1
ATOM 1948 N N . ILE B 1 91 ? 27.766 -44.814 24.190 1.000 19.160 478 ILE B N 1
ATOM 1949 C CA . ILE B 1 91 ? 28.683 -44.833 25.355 1.000 20.136 478 ILE B CA 1
ATOM 1950 C C . ILE B 1 91 ? 29.908 -43.961 25.062 1.000 19.565 478 ILE B C 1
ATOM 1951 O O . ILE B 1 91 ? 30.545 -43.496 26.022 1.000 20.762 478 ILE B O 1
ATOM 1956 N N . THR B 1 92 ? 30.181 -43.697 23.792 1.000 19.561 479 THR B N 1
ATOM 1957 C CA . THR B 1 92 ? 31.293 -42.832 23.333 1.000 19.972 479 THR B CA 1
ATOM 1958 C C . THR B 1 92 ? 31.007 -41.342 23.599 1.000 18.078 479 THR B C 1
ATOM 1959 O O . THR B 1 92 ? 31.957 -40.545 23.535 1.000 17.113 479 THR B O 1
ATOM 1963 N N . ASP B 1 93 ? 29.745 -40.944 23.744 1.000 16.716 480 ASP B N 1
ATOM 1964 C CA . ASP B 1 93 ? 29.365 -39.509 23.640 1.000 16.006 480 ASP B CA 1
ATOM 1965 C C . ASP B 1 93 ? 29.494 -38.858 25.026 1.000 14.863 480 ASP B C 1
ATOM 1966 O O . ASP B 1 93 ? 28.480 -38.436 25.621 1.000 14.642 480 ASP B O 1
ATOM 1971 N N . GLN B 1 94 ? 30.720 -38.783 25.518 1.000 15.072 481 GLN B N 1
ATOM 1972 C CA . GLN B 1 94 ? 31.007 -38.352 26.891 1.000 14.725 481 GLN B CA 1
ATOM 1973 C C . GLN B 1 94 ? 31.562 -36.951 26.864 1.000 14.662 481 GLN B C 1
ATOM 1974 O O . GLN B 1 94 ? 32.023 -36.473 25.804 1.000 15.682 481 GLN B O 1
ATOM 1980 N N . PHE B 1 95 ? 31.590 -36.321 28.020 1.000 14.272 482 PHE B N 1
ATOM 1981 C CA . PHE B 1 95 ? 32.432 -35.132 28.221 1.000 14.570 482 PHE B CA 1
ATOM 1982 C C . PHE B 1 95 ? 33.808 -35.684 28.576 1.000 15.448 482 PHE B C 1
ATOM 1983 O O . PHE B 1 95 ? 33.953 -36.339 29.599 1.000 17.456 482 PHE B O 1
ATOM 1991 N N . TYR B 1 96 ? 34.759 -35.534 27.676 1.000 15.438 483 TYR B N 1
ATOM 1992 C CA . TYR B 1 96 ? 36.182 -35.872 27.889 1.000 16.141 483 TYR B CA 1
ATOM 1993 C C . TYR B 1 96 ? 36.905 -34.576 28.227 1.000 16.144 483 TYR B C 1
ATOM 1994 O O . TYR B 1 96 ? 36.642 -33.518 27.675 1.000 15.882 483 TYR B O 1
ATOM 2003 N N . ASN B 1 97 ? 37.931 -34.669 29.078 1.000 17.107 484 ASN B N 1
ATOM 2004 C CA . ASN B 1 97 ? 38.795 -33.493 29.371 1.000 17.821 484 ASN B CA 1
ATOM 2005 C C . ASN B 1 97 ? 38.000 -32.251 29.694 1.000 16.776 484 ASN B C 1
ATOM 2006 O O . ASN B 1 97 ? 38.219 -31.202 29.116 1.000 16.554 484 ASN B O 1
ATOM 2011 N N . THR B 1 98 ? 37.031 -32.435 30.585 1.000 15.630 485 THR B N 1
ATOM 2012 C CA . THR B 1 98 ? 36.048 -31.405 30.966 1.000 15.116 485 THR B CA 1
ATOM 2013 C C . THR B 1 98 ? 35.976 -31.332 32.485 1.000 14.326 485 THR B C 1
ATOM 2014 O O . THR B 1 98 ? 36.071 -32.345 33.144 1.000 14.994 485 THR B O 1
ATOM 2018 N N . VAL B 1 99 ? 35.836 -30.117 32.966 1.000 14.633 486 VAL B N 1
ATOM 2019 C CA . VAL B 1 99 ? 35.678 -29.877 34.408 1.000 14.770 486 VAL B CA 1
ATOM 2020 C C . VAL B 1 99 ? 34.293 -29.342 34.721 1.000 13.813 486 VAL B C 1
ATOM 2021 O O . VAL B 1 99 ? 33.676 -28.695 33.894 1.000 14.499 486 VAL B O 1
ATOM 2025 N N . VAL B 1 100 ? 33.919 -29.563 35.961 1.000 13.761 487 VAL B N 1
ATOM 2026 C CA . VAL B 1 100 ? 32.764 -28.887 36.588 1.000 13.532 487 VAL B CA 1
ATOM 2027 C C . VAL B 1 100 ? 33.342 -27.802 37.473 1.000 14.055 487 VAL B C 1
ATOM 2028 O O . VAL B 1 100 ? 34.256 -28.091 38.241 1.000 14.367 487 VAL B O 1
ATOM 2032 N N . GLU B 1 101 ? 32.797 -26.613 37.355 1.000 13.828 488 GLU B N 1
ATOM 2033 C CA . GLU B 1 101 ? 33.293 -25.451 38.105 1.000 14.728 488 GLU B CA 1
ATOM 2034 C C . GLU B 1 101 ? 32.117 -24.738 38.712 1.000 14.835 488 GLU B C 1
ATOM 2035 O O . GLU B 1 101 ? 30.974 -24.803 38.186 1.000 14.976 488 GLU B O 1
ATOM 2041 N N . VAL B 1 102 ? 32.368 -24.036 39.805 1.000 14.723 489 VAL B N 1
ATOM 2042 C CA . VAL B 1 102 ? 31.324 -23.193 40.412 1.000 15.192 489 VAL B CA 1
ATOM 2043 C C . VAL B 1 102 ? 31.857 -21.773 40.519 1.000 15.238 489 VAL B C 1
ATOM 2044 O O . VAL B 1 102 ? 33.091 -21.526 40.648 1.000 15.961 489 VAL B O 1
ATOM 2048 N N . LEU B 1 103 ? 30.939 -20.853 40.398 1.000 15.038 490 LEU B N 1
ATOM 2049 C CA . LEU B 1 103 ? 31.206 -19.433 40.667 1.000 15.751 490 LEU B CA 1
ATOM 2050 C C . LEU B 1 103 ? 30.616 -19.158 42.026 1.000 16.568 490 LEU B C 1
ATOM 2051 O O . LEU B 1 103 ? 29.393 -19.158 42.182 1.000 16.213 490 LEU B O 1
ATOM 2056 N N . PRO B 1 104 ? 31.440 -18.981 43.076 1.000 17.563 491 PRO B N 1
ATOM 2057 C CA . PRO B 1 104 ? 30.896 -18.718 44.400 1.000 18.190 491 PRO B CA 1
ATOM 2058 C C . PRO B 1 104 ? 30.030 -17.456 44.393 1.000 18.097 491 PRO B C 1
ATOM 2059 O O . PRO B 1 104 ? 30.327 -16.531 43.671 1.000 18.035 491 PRO B O 1
ATOM 2063 N N . ALA B 1 105 ? 28.952 -17.473 45.166 1.000 18.244 492 ALA B N 1
ATOM 2064 C CA . ALA B 1 105 ? 28.060 -16.310 45.380 1.000 19.161 492 ALA B CA 1
ATOM 2065 C C . ALA B 1 105 ? 28.866 -15.117 45.893 1.000 19.542 492 ALA B C 1
ATOM 2066 O O . ALA B 1 105 ? 28.556 -13.995 45.474 1.000 19.885 492 ALA B O 1
ATOM 2068 N N . PHE B 1 106 ? 29.867 -15.362 46.743 1.000 19.694 493 PHE B N 1
ATOM 2069 C CA . PHE B 1 106 ? 30.673 -14.293 47.393 1.000 20.606 493 PHE B CA 1
ATOM 2070 C C . PHE B 1 106 ? 32.148 -14.552 47.083 1.000 21.733 493 PHE B C 1
ATOM 2071 O O . PHE B 1 106 ? 32.738 -15.518 47.608 1.000 23.131 493 PHE B O 1
ATOM 2079 N N . GLY B 1 107 ? 32.653 -13.785 46.124 1.000 22.483 494 GLY B N 1
ATOM 2080 C CA . GLY B 1 107 ? 34.011 -13.875 45.554 1.000 23.576 494 GLY B CA 1
ATOM 2081 C C . GLY B 1 107 ? 33.985 -13.205 44.193 1.000 24.553 494 GLY B C 1
ATOM 2082 O O . GLY B 1 107 ? 32.938 -12.617 43.835 1.000 24.915 494 GLY B O 1
ATOM 2083 N N . ASP B 1 108 ? 35.049 -13.256 43.401 1.000 24.999 495 ASP B N 1
ATOM 2084 C CA . ASP B 1 108 ? 35.037 -12.411 42.180 1.000 26.035 495 ASP B CA 1
ATOM 2085 C C . ASP B 1 108 ? 34.562 -13.258 41.009 1.000 24.735 495 ASP B C 1
ATOM 2086 O O . ASP B 1 108 ? 33.899 -14.287 41.240 1.000 23.932 495 ASP B O 1
ATOM 2091 N N . ASN B 1 109 ? 34.766 -12.785 39.788 1.000 26.243 496 ASN B N 1
ATOM 2092 C CA . ASN B 1 109 ? 34.071 -13.331 38.601 1.000 27.045 496 ASN B CA 1
ATOM 2093 C C . ASN B 1 109 ? 34.698 -14.654 38.139 1.000 26.674 496 ASN B C 1
ATOM 2094 O O . ASN B 1 109 ? 34.225 -15.203 37.099 1.000 28.303 496 ASN B O 1
ATOM 2099 N N . ASN B 1 110 ? 35.634 -15.220 38.898 1.000 25.070 497 ASN B N 1
ATOM 2100 C CA . ASN B 1 110 ? 36.383 -16.425 38.472 1.000 24.621 497 ASN B CA 1
ATOM 2101 C C . ASN B 1 110 ? 35.667 -17.665 39.006 1.000 22.446 497 ASN B C 1
ATOM 2102 O O . ASN B 1 110 ? 35.368 -17.747 40.203 1.000 21.788 497 ASN B O 1
ATOM 2107 N N . PHE B 1 111 ? 35.480 -18.634 38.127 1.000 20.651 498 PHE B N 1
ATOM 2108 C CA . PHE B 1 111 ? 34.970 -19.978 38.495 1.000 20.176 498 PHE B CA 1
ATOM 2109 C C . PHE B 1 111 ? 36.111 -20.776 39.113 1.000 20.976 498 PHE B C 1
ATOM 2110 O O . PHE B 1 111 ? 37.276 -20.556 38.748 1.000 22.529 498 PHE B O 1
ATOM 2118 N N . THR B 1 112 ? 35.809 -21.637 40.077 1.000 20.602 499 THR B N 1
ATOM 2119 C CA . THR B 1 112 ? 36.749 -22.603 40.680 1.000 21.433 499 THR B CA 1
ATOM 2120 C C . THR B 1 112 ? 36.331 -24.002 40.237 1.000 19.148 499 THR B C 1
ATOM 2121 O O . THR B 1 112 ? 35.137 -24.362 40.379 1.000 17.643 499 THR B O 1
ATOM 2125 N N . THR B 1 113 ? 37.288 -24.793 39.800 1.000 18.939 500 THR B N 1
ATOM 2126 C CA . THR B 1 113 ? 37.075 -26.201 39.421 1.000 18.742 500 THR B CA 1
ATOM 2127 C C . THR B 1 113 ? 36.789 -27.000 40.683 1.000 17.610 500 THR B C 1
ATOM 2128 O O . THR B 1 113 ? 37.538 -26.857 41.664 1.000 18.273 500 THR B O 1
ATOM 2132 N N . ILE B 1 114 ? 35.737 -27.818 40.662 1.000 16.499 501 ILE B N 1
ATOM 2133 C CA . ILE B 1 114 ? 35.410 -28.717 41.796 1.000 16.675 501 ILE B CA 1
ATOM 2134 C C . ILE B 1 114 ? 35.506 -30.190 41.390 1.000 16.599 501 ILE B C 1
ATOM 2135 O O . ILE B 1 114 ? 35.808 -31.004 42.282 1.000 17.933 501 ILE B O 1
ATOM 2140 N N . LEU B 1 115 ? 35.258 -30.565 40.135 1.000 16.147 502 LEU B N 1
ATOM 2141 C CA . LEU B 1 115 ? 35.216 -31.983 39.742 1.000 16.675 502 LEU B CA 1
ATOM 2142 C C . LEU B 1 115 ? 35.726 -32.112 38.323 1.000 16.065 502 LEU B C 1
ATOM 2143 O O . LEU B 1 115 ? 35.635 -31.171 37.536 1.000 15.925 502 LEU B O 1
ATOM 2148 N N . HIS B 1 116 ? 36.244 -33.298 38.034 1.000 17.843 503 HIS B N 1
ATOM 2149 C CA . HIS B 1 116 ? 36.647 -33.739 36.690 1.000 18.582 503 HIS B CA 1
ATOM 2150 C C . HIS B 1 116 ? 35.695 -34.839 36.255 1.000 17.940 503 HIS B C 1
ATOM 2151 O O . HIS B 1 116 ? 35.338 -35.650 37.126 1.000 19.420 503 HIS B O 1
ATOM 2158 N N . PHE B 1 117 ? 35.400 -34.913 34.978 1.000 16.768 504 PHE B N 1
ATOM 2159 C CA . PHE B 1 117 ? 34.721 -36.096 34.394 1.000 16.721 504 PHE B CA 1
ATOM 2160 C C . PHE B 1 117 ? 35.692 -37.264 34.470 1.000 17.401 504 PHE B C 1
ATOM 2161 O O . PHE B 1 117 ? 36.892 -37.119 34.130 1.000 19.365 504 PHE B O 1
ATOM 2169 N N . ASP B 1 118 ? 35.222 -38.390 34.984 1.000 17.280 505 ASP B N 1
ATOM 2170 C CA . ASP B 1 118 ? 36.056 -39.572 35.281 1.000 17.632 505 ASP B CA 1
ATOM 2171 C C . ASP B 1 118 ? 36.075 -40.496 34.069 1.000 17.713 505 ASP B C 1
ATOM 2172 O O . ASP B 1 118 ? 35.652 -40.131 33.005 1.000 17.921 505 ASP B O 1
ATOM 2177 N N . GLU B 1 119 ? 36.643 -41.681 34.282 1.000 18.898 506 GLU B N 1
ATOM 2178 C CA . GLU B 1 119 ? 36.874 -42.662 33.202 1.000 19.814 506 GLU B CA 1
ATOM 2179 C C . GLU B 1 119 ? 35.567 -43.292 32.700 1.000 18.015 506 GLU B C 1
ATOM 2180 O O . GLU B 1 119 ? 35.577 -44.024 31.708 1.000 18.834 506 GLU B O 1
ATOM 2186 N N . PHE B 1 120 ? 34.457 -43.032 33.402 1.000 16.927 507 PHE B N 1
ATOM 2187 C CA . PHE B 1 120 ? 33.098 -43.452 33.011 1.000 16.812 507 PHE B CA 1
ATOM 2188 C C . PHE B 1 120 ? 32.332 -42.283 32.415 1.000 15.878 507 PHE B C 1
ATOM 2189 O O . PHE B 1 120 ? 31.170 -42.451 32.120 1.000 17.447 507 PHE B O 1
ATOM 2197 N N . GLY B 1 121 ? 32.926 -41.102 32.279 1.000 14.750 508 GLY B N 1
ATOM 2198 C CA . GLY B 1 121 ? 32.207 -39.918 31.792 1.000 13.810 508 GLY B CA 1
ATOM 2199 C C . GLY B 1 121 ? 31.285 -39.340 32.840 1.000 12.744 508 GLY B C 1
ATOM 2200 O O . GLY B 1 121 ? 30.337 -38.623 32.465 1.000 12.159 508 GLY B O 1
ATOM 2201 N N . LEU B 1 122 ? 31.539 -39.614 34.099 1.000 12.848 509 LEU B N 1
ATOM 2202 C CA . LEU B 1 122 ? 30.686 -39.115 35.188 1.000 12.691 509 LEU B CA 1
ATOM 2203 C C . LEU B 1 122 ? 31.451 -38.052 35.962 1.000 12.727 509 LEU B C 1
ATOM 2204 O O . LEU B 1 122 ? 32.631 -38.277 36.324 1.000 13.545 509 LEU B O 1
ATOM 2209 N N . ALA B 1 123 ? 30.813 -36.936 36.270 1.000 12.076 510 ALA B N 1
ATOM 2210 C CA . ALA B 1 123 ? 31.333 -35.959 37.244 1.000 13.011 510 ALA B CA 1
ATOM 2211 C C . ALA B 1 123 ? 30.323 -35.931 38.365 1.000 13.517 510 ALA B C 1
ATOM 2212 O O . ALA B 1 123 ? 29.249 -35.376 38.193 1.000 14.173 510 ALA B O 1
ATOM 2214 N N . ASP B 1 124 ? 30.663 -36.499 39.500 1.000 14.864 511 ASP B N 1
ATOM 2215 C CA . ASP B 1 124 ? 29.713 -36.685 40.601 1.000 15.571 511 ASP B CA 1
ATOM 2216 C C . ASP B 1 124 ? 30.484 -36.513 41.902 1.000 15.870 511 ASP B C 1
ATOM 2217 O O . ASP B 1 124 ? 31.605 -37.125 42.049 1.000 17.107 511 ASP B O 1
ATOM 2222 N N . GLY B 1 125 ? 29.976 -35.699 42.794 1.000 15.679 512 GLY B N 1
ATOM 2223 C CA . GLY B 1 125 ? 30.601 -35.592 44.121 1.000 16.688 512 GLY B CA 1
ATOM 2224 C C . GLY B 1 125 ? 29.874 -34.642 45.017 1.000 17.224 512 GLY B C 1
ATOM 2225 O O . GLY B 1 125 ? 29.153 -33.759 44.558 1.000 17.795 512 GLY B O 1
ATOM 2226 N N . ASP B 1 126 ? 30.156 -34.773 46.308 1.000 18.012 513 ASP B N 1
ATOM 2227 C CA . ASP B 1 126 ? 29.777 -33.779 47.322 1.000 19.131 513 ASP B CA 1
ATOM 2228 C C . ASP B 1 126 ? 30.557 -32.503 47.070 1.000 19.262 513 ASP B C 1
ATOM 2229 O O . ASP B 1 126 ? 31.692 -32.544 46.620 1.000 20.446 513 ASP B O 1
ATOM 2234 N N . VAL B 1 127 ? 29.914 -31.383 47.292 1.000 18.887 514 VAL B N 1
ATOM 2235 C CA . VAL B 1 127 ? 30.549 -30.051 47.167 1.000 19.940 514 VAL B CA 1
ATOM 2236 C C . VAL B 1 127 ? 31.038 -29.624 48.553 1.000 22.403 514 VAL B C 1
ATOM 2237 O O . VAL B 1 127 ? 30.269 -29.734 49.509 1.000 23.378 514 VAL B O 1
ATOM 2241 N N . GLU B 1 128 ? 32.294 -29.217 48.633 1.000 24.246 515 GLU B N 1
ATOM 2242 C CA . GLU B 1 128 ? 32.908 -28.741 49.897 1.000 26.802 515 GLU B CA 1
ATOM 2243 C C . GLU B 1 128 ? 32.162 -27.475 50.331 1.000 26.927 515 GLU B C 1
ATOM 2244 O O . GLU B 1 128 ? 31.835 -26.657 49.472 1.000 25.428 515 GLU B O 1
ATOM 2250 N N . GLU B 1 129 ? 31.992 -27.281 51.643 1.000 28.484 516 GLU B N 1
ATOM 2251 C CA . GLU B 1 129 ? 31.255 -26.124 52.220 1.000 30.040 516 GLU B CA 1
ATOM 2252 C C . GLU B 1 129 ? 31.670 -24.799 51.574 1.000 29.400 516 GLU B C 1
ATOM 2253 O O . GLU B 1 129 ? 30.782 -23.996 51.291 1.000 27.415 516 GLU B O 1
ATOM 2259 N N . GLU B 1 130 ? 32.970 -24.555 51.390 1.000 31.197 517 GLU B N 1
ATOM 2260 C CA . GLU B 1 130 ? 33.490 -23.223 50.967 1.000 32.099 517 GLU B CA 1
ATOM 2261 C C . GLU B 1 130 ? 33.110 -22.919 49.514 1.000 30.492 517 GLU B C 1
ATOM 2262 O O . GLU B 1 130 ? 33.148 -21.744 49.127 1.000 31.015 517 GLU B O 1
ATOM 2268 N N . PHE B 1 131 ? 32.733 -23.930 48.730 1.000 27.382 518 PHE B N 1
ATOM 2269 C CA . PHE B 1 131 ? 32.306 -23.749 47.319 1.000 26.318 518 PHE B CA 1
ATOM 2270 C C . PHE B 1 131 ? 30.812 -24.051 47.191 1.000 23.592 518 PHE B C 1
ATOM 2271 O O . PHE B 1 131 ? 30.322 -24.150 46.083 1.000 23.550 518 PHE B O 1
ATOM 2279 N N . SER B 1 132 ? 30.110 -24.177 48.314 1.000 22.233 519 SER B N 1
ATOM 2280 C CA . SER B 1 132 ? 28.733 -24.721 48.321 1.000 21.230 519 SER B CA 1
ATOM 2281 C C . SER B 1 132 ? 27.697 -23.623 48.116 1.000 20.024 519 SER B C 1
ATOM 2282 O O . SER B 1 132 ? 26.538 -23.975 47.865 1.000 20.056 519 SER B O 1
ATOM 2285 N N . LEU B 1 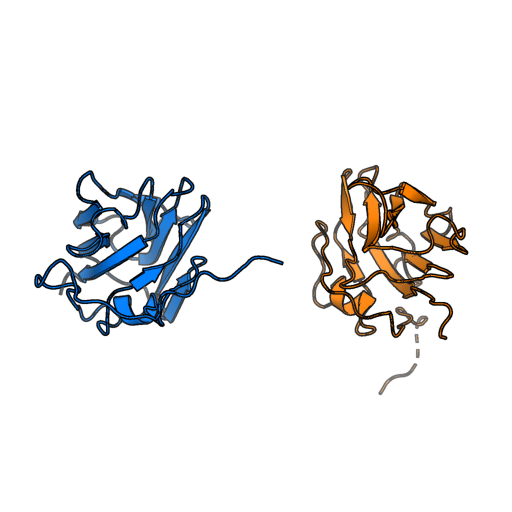133 ? 28.049 -22.343 48.263 1.000 19.211 520 LEU B N 1
ATOM 2286 C CA . LEU B 1 133 ? 27.048 -21.273 48.061 1.000 18.487 520 LEU B CA 1
ATOM 2287 C C . LEU B 1 133 ? 27.382 -20.555 46.759 1.000 17.879 520 LEU B C 1
ATOM 2288 O O . LEU B 1 133 ? 28.450 -19.904 46.664 1.000 18.505 520 LEU B O 1
ATOM 2293 N N . VAL B 1 134 ? 26.573 -20.789 45.730 1.000 16.698 521 VAL B N 1
ATOM 2294 C CA . VAL B 1 134 ? 26.998 -20.489 44.347 1.000 16.125 521 VAL B CA 1
ATOM 2295 C C . VAL B 1 134 ? 26.072 -19.504 43.674 1.000 16.342 521 VAL B C 1
ATOM 2296 O O . VAL B 1 134 ? 24.880 -19.380 44.002 1.000 16.759 521 VAL B O 1
ATOM 2300 N N . LYS B 1 135 ? 26.650 -18.815 42.716 1.000 15.692 522 LYS B N 1
ATOM 2301 C CA . LYS B 1 135 ? 25.941 -18.004 41.714 1.000 16.186 522 LYS B CA 1
ATOM 2302 C C . LYS B 1 135 ? 25.745 -18.788 40.424 1.000 15.306 522 LYS B C 1
ATOM 2303 O O . LYS B 1 135 ? 24.746 -18.553 39.742 1.000 15.565 522 LYS B O 1
ATOM 2309 N N . ALA B 1 136 ? 26.689 -19.648 40.067 1.000 14.464 523 ALA B N 1
ATOM 2310 C CA . ALA B 1 136 ? 26.633 -20.374 38.796 1.000 14.334 523 ALA B CA 1
ATOM 2311 C C . ALA B 1 136 ? 27.392 -21.667 38.942 1.000 13.863 523 ALA B C 1
ATOM 2312 O O . ALA B 1 136 ? 28.285 -21.801 39.789 1.000 14.667 523 ALA B O 1
ATOM 2314 N N . ILE B 1 137 ? 27.017 -22.612 38.107 1.000 13.544 524 ILE B N 1
ATOM 2315 C CA . ILE B 1 137 ? 27.699 -23.917 37.950 1.000 13.735 524 ILE B CA 1
ATOM 2316 C C . ILE B 1 137 ? 27.967 -24.060 36.477 1.000 13.349 524 ILE B C 1
ATOM 2317 O O . ILE B 1 137 ? 27.068 -23.722 35.674 1.000 14.666 524 ILE B O 1
ATOM 2322 N N . ARG B 1 138 ? 29.126 -24.529 36.078 1.000 13.787 525 ARG B N 1
ATOM 2323 C CA . ARG B 1 138 ? 29.300 -24.767 34.646 1.000 14.261 525 ARG B CA 1
ATOM 2324 C C . ARG B 1 138 ? 30.173 -25.974 34.385 1.000 13.562 525 ARG B C 1
ATOM 2325 O O . ARG B 1 138 ? 30.942 -26.436 35.269 1.000 14.153 525 ARG B O 1
ATOM 2333 N N . LEU B 1 139 ? 30.089 -26.406 33.149 1.000 13.004 526 LEU B N 1
ATOM 2334 C CA . LEU B 1 139 ? 31.062 -27.317 32.552 1.000 13.579 526 LEU B CA 1
ATOM 2335 C C . LEU B 1 139 ? 31.954 -26.502 31.628 1.000 14.144 526 LEU B C 1
ATOM 2336 O O . LEU B 1 139 ? 31.472 -25.610 30.948 1.000 14.339 526 LEU B O 1
ATOM 2341 N N . ARG B 1 140 ? 33.245 -26.799 31.662 1.000 15.194 527 ARG B N 1
ATOM 2342 C CA . ARG B 1 140 ? 34.206 -26.175 30.722 1.000 16.232 527 ARG B CA 1
ATOM 2343 C C . ARG B 1 140 ? 35.074 -27.247 30.078 1.000 16.127 527 ARG B C 1
ATOM 2344 O O . ARG B 1 140 ? 35.669 -28.068 30.772 1.000 15.874 527 ARG B O 1
ATOM 2352 N N . VAL B 1 141 ? 35.139 -27.194 28.767 1.000 15.788 528 VAL B N 1
ATOM 2353 C CA . VAL B 1 141 ? 35.821 -28.220 27.952 1.000 16.253 528 VAL B CA 1
ATOM 2354 C C . VAL B 1 141 ? 37.273 -27.772 27.701 1.000 17.125 528 VAL B C 1
ATOM 2355 O O . VAL B 1 141 ? 37.475 -26.629 27.257 1.000 17.981 528 VAL B O 1
ATOM 2359 N N . ASN B 1 142 ? 38.221 -28.649 28.000 1.000 18.303 529 ASN B N 1
ATOM 2360 C CA . ASN B 1 142 ? 39.677 -28.366 27.869 1.000 20.095 529 ASN B CA 1
ATOM 2361 C C . ASN B 1 142 ? 40.268 -28.913 26.572 1.000 20.580 529 ASN B C 1
ATOM 2362 O O . ASN B 1 142 ? 41.503 -28.707 26.369 1.000 21.760 529 ASN B O 1
ATOM 2367 N N . ALA B 1 143 ? 39.597 -29.754 25.807 1.000 20.396 530 ALA B N 1
ATOM 2368 C CA . ALA B 1 143 ? 40.161 -30.371 24.594 1.000 21.505 530 ALA B CA 1
ATOM 2369 C C . ALA B 1 143 ? 39.043 -30.665 23.611 1.000 20.891 530 ALA B C 1
ATOM 2370 O O . ALA B 1 143 ? 37.904 -30.960 24.020 1.000 19.723 530 ALA B O 1
ATOM 2372 N N . ASP B 1 144 ? 39.320 -30.521 22.333 1.000 21.170 531 ASP B N 1
ATOM 2373 C CA . ASP B 1 144 ? 38.430 -30.979 21.253 1.000 21.420 531 ASP B CA 1
ATOM 2374 C C . ASP B 1 144 ? 38.140 -32.463 21.454 1.000 21.080 531 ASP B C 1
ATOM 2375 O O . ASP B 1 144 ? 39.065 -33.189 21.875 1.000 21.399 531 ASP B O 1
ATOM 2380 N N . SER B 1 145 ? 36.894 -32.869 21.199 1.000 20.533 532 SER B N 1
ATOM 2381 C CA . SER B 1 145 ? 36.480 -34.286 21.150 1.000 20.535 532 SER B CA 1
ATOM 2382 C C . SER B 1 145 ? 36.222 -34.730 19.712 1.000 21.516 532 SER B C 1
ATOM 2383 O O . SER B 1 145 ? 35.805 -33.929 18.901 1.000 22.343 532 SER B O 1
ATOM 2386 N N . LYS B 1 146 ? 36.387 -36.019 19.458 1.000 22.779 533 LYS B N 1
ATOM 2387 C CA . LYS B 1 146 ? 36.012 -36.685 18.197 1.000 23.926 533 LYS B CA 1
ATOM 2388 C C . LYS B 1 146 ? 34.580 -37.203 18.242 1.000 22.510 533 LYS B C 1
ATOM 2389 O O . LYS B 1 146 ? 34.100 -37.713 17.234 1.000 22.991 533 LYS B O 1
ATOM 2395 N N . TYR B 1 147 ? 33.886 -37.051 19.376 1.000 20.247 534 TYR B N 1
ATOM 2396 C CA . TYR B 1 147 ? 32.505 -37.566 19.529 1.000 19.496 534 TYR B CA 1
ATOM 2397 C C . TYR B 1 147 ? 31.557 -36.422 19.855 1.000 17.876 534 TYR B C 1
ATOM 2398 O O . TYR B 1 147 ? 31.977 -35.426 20.442 1.000 17.817 534 TYR B O 1
ATOM 2407 N N . TRP B 1 148 ? 30.283 -36.606 19.516 1.000 17.246 535 TRP B N 1
ATOM 2408 C CA . TRP B 1 148 ? 29.187 -35.783 20.085 1.000 16.201 535 TRP B CA 1
ATOM 2409 C C . TRP B 1 148 ? 29.162 -36.006 21.603 1.000 15.118 535 TRP B C 1
ATOM 2410 O O . TRP B 1 148 ? 29.916 -36.831 22.146 1.000 15.642 535 TRP B O 1
ATOM 2421 N N . VAL B 1 149 ? 28.291 -35.285 22.273 1.000 14.162 536 VAL B N 1
ATOM 2422 C CA . VAL B 1 149 ? 28.249 -35.354 23.748 1.000 13.404 536 VAL B CA 1
ATOM 2423 C C . VAL B 1 149 ? 26.813 -35.459 24.231 1.000 12.745 536 VAL B C 1
ATOM 2424 O O . VAL B 1 149 ? 25.947 -34.692 23.789 1.000 13.287 536 VAL B O 1
ATOM 2428 N N . ILE B 1 150 ? 26.595 -36.352 25.182 1.000 12.227 537 ILE B N 1
ATOM 2429 C CA . ILE B 1 150 ? 25.265 -36.527 25.802 1.000 11.994 537 ILE B CA 1
ATOM 2430 C C . ILE B 1 150 ? 25.402 -36.231 27.286 1.000 11.529 537 ILE B C 1
ATOM 2431 O O . ILE B 1 150 ? 26.377 -36.666 27.897 1.000 12.062 537 ILE B O 1
ATOM 2436 N N . LEU B 1 151 ? 24.430 -35.526 27.836 1.000 11.240 538 LEU B N 1
ATOM 2437 C CA . LEU B 1 151 ? 24.207 -35.580 29.293 1.000 11.164 538 LEU B CA 1
ATOM 2438 C C . LEU B 1 151 ? 22.901 -36.326 29.478 1.000 11.341 538 LEU B C 1
ATOM 2439 O O . LEU B 1 151 ? 21.817 -35.840 29.096 1.000 11.961 538 LEU B O 1
ATOM 2444 N N . SER B 1 152 ? 22.980 -37.472 30.135 1.000 11.583 539 SER B N 1
ATOM 2445 C CA . SER B 1 152 ? 21.801 -38.312 30.432 1.000 12.443 539 SER B CA 1
ATOM 2446 C C . SER B 1 152 ? 21.317 -38.130 31.857 1.000 12.345 539 SER B C 1
ATOM 2447 O O . SER B 1 152 ? 20.222 -38.604 32.160 1.000 13.117 539 SER B O 1
ATOM 2450 N N . GLU B 1 153 ? 22.038 -37.388 32.691 1.000 12.034 540 GLU B N 1
ATOM 2451 C CA . GLU B 1 153 ? 21.574 -37.076 34.045 1.000 12.484 540 GLU B CA 1
ATOM 2452 C C . GLU B 1 153 ? 22.247 -35.801 34.500 1.000 11.736 540 GLU B C 1
ATOM 2453 O O . GLU B 1 153 ? 23.496 -35.712 34.395 1.000 11.640 540 GLU B O 1
ATOM 2459 N N . ILE B 1 154 ? 21.472 -34.863 34.990 1.000 11.737 541 ILE B N 1
ATOM 2460 C CA . ILE B 1 154 ? 21.967 -33.646 35.648 1.000 12.018 541 ILE B CA 1
ATOM 2461 C C . ILE B 1 154 ? 21.227 -33.534 36.948 1.000 11.900 541 ILE B C 1
ATOM 2462 O O . ILE B 1 154 ? 19.976 -33.424 36.944 1.000 12.323 541 ILE B O 1
ATOM 2467 N N . TYR B 1 155 ? 21.925 -33.570 38.058 1.000 12.115 542 TYR B N 1
ATOM 2468 C CA . TYR B 1 155 ? 21.256 -33.478 39.374 1.000 13.228 542 TYR B CA 1
ATOM 2469 C C . TYR B 1 155 ? 22.042 -32.530 40.255 1.000 12.999 542 TYR B C 1
ATOM 2470 O O . TYR B 1 155 ? 23.195 -32.838 40.648 1.000 12.806 542 TYR B O 1
ATOM 2479 N N . ILE B 1 156 ? 21.450 -31.383 40.541 1.000 13.292 543 ILE B N 1
ATOM 2480 C CA . ILE B 1 156 ? 22.047 -30.410 41.482 1.000 13.969 543 ILE B CA 1
ATOM 2481 C C . ILE B 1 156 ? 21.310 -30.583 42.804 1.000 15.108 543 ILE B C 1
ATOM 2482 O O . ILE B 1 156 ? 20.117 -30.230 42.883 1.000 15.564 543 ILE B O 1
ATOM 2487 N N . GLN B 1 157 ? 21.925 -31.285 43.736 1.000 15.761 544 GLN B N 1
ATOM 2488 C CA . GLN B 1 157 ? 21.295 -31.686 45.014 1.000 17.762 544 GLN B CA 1
ATOM 2489 C C . GLN B 1 157 ? 21.540 -30.578 46.019 1.000 18.174 544 GLN B C 1
ATOM 2490 O O . GLN B 1 157 ? 22.690 -30.155 46.213 1.000 17.633 544 GLN B O 1
ATOM 2496 N N . THR B 1 158 ? 20.462 -30.146 46.648 1.000 19.527 545 THR B N 1
ATOM 2497 C CA . THR B 1 158 ? 20.461 -29.051 47.617 1.000 21.000 545 THR B CA 1
ATOM 2498 C C . THR B 1 158 ? 20.358 -29.689 49.008 1.000 21.305 545 THR B C 1
ATOM 2499 O O . THR B 1 158 ? 20.236 -30.904 49.146 1.000 22.346 545 THR B O 1
ATOM 2503 N N . PRO B 1 159 ? 20.519 -28.936 50.102 1.000 21.863 546 PRO B N 1
ATOM 2504 C CA . PRO B 1 159 ? 20.265 -29.505 51.427 1.000 23.499 546 PRO B CA 1
ATOM 2505 C C . PRO B 1 159 ? 18.759 -29.684 51.716 1.000 25.004 546 PRO B C 1
ATOM 2506 O O . PRO B 1 159 ? 18.416 -30.383 52.698 1.000 25.983 546 PRO B O 1
ATOM 2510 N N . ASP B 1 160 ? 17.886 -28.975 50.982 1.000 27.525 547 ASP B N 1
ATOM 2511 C CA . ASP B 1 160 ? 16.429 -28.859 51.315 1.000 30.103 547 ASP B CA 1
ATOM 2512 C C . ASP B 1 160 ? 15.658 -30.110 50.870 1.000 32.823 547 ASP B C 1
ATOM 2513 O O . ASP B 1 160 ? 14.457 -30.225 51.246 1.000 33.882 547 ASP B O 1
ATOM 2518 N N . GLU B 1 161 ? 16.313 -31.020 50.140 1.000 33.643 548 GLU B N 1
ATOM 2519 C CA . GLU B 1 161 ? 15.700 -32.265 49.598 1.000 35.433 548 GLU B CA 1
ATOM 2520 C C . GLU B 1 161 ? 15.602 -33.313 50.712 1.000 37.485 548 GLU B C 1
ATOM 2521 O O . GLU B 1 161 ? 16.532 -33.443 51.506 1.000 38.374 548 GLU B O 1
#

Nearest PDB structures (foldseek):
  7xtn-assembly1_A  TM=9.753E-01  e=2.822E-27  Bombyx mandarina
  7xtm-assembly1_A  TM=1.005E+00  e=1.870E-26  Bombyx mori
  7vmt-assembly5_E  TM=9.322E-01  e=1.285E-13  Mus musculus
  7vmt-assembly3_C  TM=9.358E-01  e=2.329E-13  Mus musculus
  7xtl-assembly2_B  TM=9.345E-01  e=4.702E-13  Homo sapiens

Radius of gyration: 25.9 Å; Cα contacts (8 Å, |Δi|>4): 798; chains: 2; bounding box: 39×74×65 Å

Organism: Bombyx mandarina (NCBI:txid7092)

Secondary structure (DSSP, 8-state):
--------S----S--S-------PPPPSEEEESS-BSTT--HHHHHTTSS-EEES---TT-EEEEEEEEEEE-SEEEEEE-BTTBTT----SEEEEEEESSS-SS-EEEEE--TTSEEEEEPPGGGSEEEEEEEEE-S--SS-EEEEEEEEE---/--------B---PPPPSEEEESS-B-TT--HHHHHHTSS-EEES---TT-EEEEEEEEEEE-SEEEEEESBTTBTT----SEEEEEEESSS-S--EEEEE--TTSEEEEEPPGGG-EEEEEEEEE-S--SS-EEEEEEEEE-S--

B-factor: mean 20.41, std 7.18, range [9.96, 51.82]

InterPro domains:
  IPR006759 Glycosyl transferase family 54 [PTHR12062] (88-596)
  IPR056576 MGAT4 A/B/C, C-terminal domain [PF23524] (476-595)
  IPR057279 MGAT4, conserved region [PF04666] (173-460)